Protein AF-A0A8T2VPU1-F1 (afdb_monomer_lite)

Structure (mmCIF, N/CA/C/O backbone):
data_AF-A0A8T2VPU1-F1
#
_entry.id   AF-A0A8T2VPU1-F1
#
loop_
_atom_site.group_PDB
_atom_site.id
_atom_site.type_symbol
_atom_site.label_atom_id
_atom_site.label_alt_id
_atom_site.label_comp_id
_atom_site.label_asym_id
_atom_site.label_entity_id
_atom_site.label_seq_id
_atom_site.pdbx_PDB_ins_code
_atom_site.Cartn_x
_atom_site.Cartn_y
_atom_site.Cartn_z
_atom_site.occupancy
_atom_site.B_iso_or_equiv
_atom_site.auth_seq_id
_atom_site.auth_comp_id
_atom_site.auth_asym_id
_atom_site.auth_atom_id
_atom_site.pdbx_PDB_model_num
ATOM 1 N N . MET A 1 1 ? 42.089 23.608 -43.320 1.00 45.62 1 MET A N 1
ATOM 2 C CA . MET A 1 1 ? 40.900 23.769 -42.461 1.00 45.62 1 MET A CA 1
ATOM 3 C C . MET A 1 1 ? 40.053 22.526 -42.652 1.00 45.62 1 MET A C 1
ATOM 5 O O . MET A 1 1 ? 39.409 22.404 -43.681 1.00 45.62 1 MET A O 1
ATOM 9 N N . ALA A 1 2 ? 40.194 21.550 -41.754 1.00 49.06 2 ALA A N 1
ATOM 10 C CA . ALA A 1 2 ? 39.415 20.318 -41.779 1.00 49.06 2 ALA A CA 1
ATOM 11 C C . ALA A 1 2 ? 38.231 20.511 -40.827 1.00 49.06 2 ALA A C 1
ATOM 13 O O . ALA A 1 2 ? 38.433 20.667 -39.624 1.00 49.06 2 ALA A O 1
ATOM 14 N N . SER A 1 3 ? 37.022 20.584 -41.377 1.00 60.84 3 SER A N 1
ATOM 15 C CA . SER A 1 3 ? 35.789 20.610 -40.596 1.00 60.84 3 SER A CA 1
ATOM 16 C C . SER A 1 3 ? 35.518 19.195 -40.095 1.00 60.84 3 SER A C 1
ATOM 18 O O . SER A 1 3 ? 35.037 18.354 -40.851 1.00 60.84 3 SER A O 1
ATOM 20 N N . SER A 1 4 ? 35.863 18.922 -38.836 1.00 61.94 4 SER A N 1
ATOM 21 C CA . SER A 1 4 ? 35.407 17.720 -38.139 1.00 61.94 4 SER A CA 1
ATOM 22 C C . SER A 1 4 ? 33.895 17.815 -37.960 1.00 61.94 4 SER A C 1
ATOM 24 O O . SER A 1 4 ? 33.415 18.516 -37.072 1.00 61.94 4 SER A O 1
ATOM 26 N N . SER A 1 5 ? 33.153 17.140 -38.835 1.00 59.47 5 SER A N 1
ATOM 27 C CA . SER A 1 5 ? 31.742 16.842 -38.604 1.00 59.47 5 SER A CA 1
ATOM 28 C C . SER A 1 5 ? 31.694 15.760 -37.536 1.00 59.47 5 SER A C 1
ATOM 30 O O . SER A 1 5 ? 32.002 14.605 -37.810 1.00 59.47 5 SER A O 1
ATOM 32 N N . SER A 1 6 ? 31.396 16.145 -36.299 1.00 59.16 6 SER A N 1
ATOM 33 C CA . SER A 1 6 ? 30.959 15.193 -35.289 1.00 59.16 6 SER A CA 1
ATOM 34 C C . SER A 1 6 ? 29.556 14.743 -35.687 1.00 59.16 6 SER A C 1
ATOM 36 O O . SER A 1 6 ? 28.595 15.479 -35.459 1.00 59.16 6 SER A O 1
ATOM 38 N N . GLU A 1 7 ? 29.457 13.584 -36.340 1.00 67.25 7 GLU A N 1
ATOM 39 C CA . GLU A 1 7 ? 28.217 12.811 -36.381 1.00 67.25 7 GLU A CA 1
ATOM 40 C C . GLU A 1 7 ? 27.749 12.645 -34.936 1.00 67.25 7 GLU A C 1
ATOM 42 O O . GLU A 1 7 ? 28.373 11.962 -34.125 1.00 67.25 7 GLU A O 1
ATOM 47 N N . ILE A 1 8 ? 26.691 13.370 -34.591 1.00 59.09 8 ILE A N 1
ATOM 48 C CA . ILE A 1 8 ? 25.914 13.095 -33.396 1.00 59.09 8 ILE A CA 1
ATOM 49 C C . ILE A 1 8 ? 25.113 11.857 -33.784 1.00 59.09 8 ILE A C 1
ATOM 51 O O . ILE A 1 8 ? 24.081 11.976 -34.439 1.00 59.09 8 ILE A O 1
ATOM 55 N N . GLU A 1 9 ? 25.650 10.671 -33.487 1.00 54.53 9 GLU A N 1
ATOM 56 C CA . GLU A 1 9 ? 24.864 9.440 -33.503 1.00 54.53 9 GLU A CA 1
ATOM 57 C C . GLU A 1 9 ? 23.701 9.664 -32.534 1.00 54.53 9 GLU A C 1
ATOM 59 O O . GLU A 1 9 ? 23.889 9.696 -31.316 1.00 54.53 9 GLU A O 1
ATOM 64 N N . GLU A 1 10 ? 22.511 9.921 -33.077 1.00 53.44 10 GLU A N 1
ATOM 65 C CA . GLU A 1 10 ? 21.294 9.961 -32.282 1.00 53.44 10 GLU A CA 1
ATOM 66 C C . GLU A 1 10 ? 21.139 8.580 -31.640 1.00 53.44 10 GLU A C 1
ATOM 68 O O . GLU A 1 10 ? 21.055 7.580 -32.361 1.00 53.44 10 GLU A O 1
ATOM 73 N N . PRO A 1 11 ? 21.148 8.472 -30.300 1.00 52.00 11 PRO A N 1
ATOM 74 C CA . PRO A 1 11 ? 20.922 7.198 -29.658 1.00 52.00 11 PRO A CA 1
ATOM 75 C C . PRO A 1 11 ? 19.457 6.824 -29.889 1.00 52.00 11 PRO A C 1
ATOM 77 O O . PRO A 1 11 ? 18.583 7.211 -29.119 1.00 52.00 11 PRO A O 1
ATOM 80 N N . THR A 1 12 ? 19.191 6.030 -30.925 1.00 58.78 12 THR A N 1
ATOM 81 C CA . THR A 1 12 ? 17.933 5.294 -31.141 1.00 58.78 12 THR A CA 1
ATOM 82 C C . THR A 1 12 ? 17.806 4.162 -30.115 1.00 58.78 12 THR A C 1
ATOM 84 O O . THR A 1 12 ? 17.603 2.995 -30.445 1.00 58.78 12 THR A O 1
ATOM 87 N N . SER A 1 13 ? 18.073 4.472 -28.847 1.00 60.91 13 SER A N 1
ATOM 88 C CA . SER A 1 13 ? 18.005 3.522 -27.751 1.00 60.91 13 SER A CA 1
ATOM 89 C C . SER A 1 13 ? 16.574 3.500 -27.241 1.00 60.91 13 SER A C 1
ATOM 91 O O . SER A 1 13 ? 16.259 4.116 -26.223 1.00 60.91 13 SER A O 1
ATOM 93 N N . ASP A 1 14 ? 15.720 2.779 -27.962 1.00 75.94 14 ASP A N 1
ATOM 94 C CA . ASP A 1 14 ? 14.311 2.587 -27.632 1.00 75.94 14 ASP A CA 1
ATOM 95 C C . ASP A 1 14 ? 14.150 2.146 -26.171 1.00 75.94 14 ASP A C 1
ATOM 97 O O . ASP A 1 14 ? 14.856 1.244 -25.704 1.00 75.94 14 ASP A O 1
ATOM 101 N N . GLY A 1 15 ? 13.190 2.729 -25.442 1.00 77.50 15 GLY A N 1
ATOM 102 C CA . GLY A 1 15 ? 12.915 2.414 -24.030 1.00 77.50 15 GLY A CA 1
ATOM 103 C C . GLY A 1 15 ? 12.756 0.911 -23.731 1.00 77.50 15 GLY A C 1
ATOM 104 O O . GLY A 1 15 ? 13.083 0.448 -22.636 1.00 77.50 15 GLY A O 1
ATOM 105 N N . PHE A 1 16 ? 12.339 0.126 -24.728 1.00 83.25 16 PHE A N 1
ATOM 106 C CA . PHE A 1 16 ? 12.242 -1.335 -24.674 1.00 83.25 16 PHE A CA 1
ATOM 107 C C . PHE A 1 16 ? 13.581 -2.035 -24.398 1.00 83.25 16 PHE A C 1
ATOM 109 O O . PHE A 1 16 ? 13.616 -3.029 -23.667 1.00 83.25 16 PHE A O 1
ATOM 116 N N . THR A 1 17 ? 14.687 -1.514 -24.935 1.00 87.50 17 THR A N 1
ATOM 117 C CA . THR A 1 17 ? 16.027 -2.094 -24.747 1.00 87.50 17 THR A CA 1
ATOM 118 C C . THR A 1 17 ? 16.455 -2.036 -23.282 1.00 87.50 17 THR A C 1
ATOM 120 O O . THR A 1 17 ? 16.935 -3.031 -22.735 1.00 87.50 17 THR A O 1
ATOM 123 N N . TYR A 1 18 ? 16.178 -0.920 -22.602 1.00 88.19 18 TYR A N 1
ATOM 124 C CA . TYR A 1 18 ? 16.485 -0.745 -21.185 1.00 88.19 18 TYR A CA 1
ATOM 125 C C . TYR A 1 18 ? 15.655 -1.658 -20.276 1.00 88.19 18 TYR A C 1
ATOM 127 O O . TYR A 1 18 ? 16.183 -2.167 -19.285 1.00 88.19 18 TYR A O 1
ATOM 135 N N . LEU A 1 19 ? 14.381 -1.909 -20.605 1.00 87.88 19 LEU A N 1
ATOM 136 C CA . LEU A 1 19 ? 13.540 -2.848 -19.849 1.00 87.88 19 LEU A CA 1
ATOM 137 C C . LEU A 1 19 ? 14.045 -4.291 -19.981 1.00 87.88 19 LEU A C 1
ATOM 139 O O . LEU A 1 19 ? 14.208 -4.977 -18.973 1.00 87.88 19 LEU A O 1
ATOM 143 N N . ALA A 1 20 ? 14.358 -4.736 -21.202 1.00 89.69 20 ALA A N 1
ATOM 144 C CA . ALA A 1 20 ? 14.914 -6.070 -21.441 1.00 89.69 20 ALA A CA 1
ATOM 145 C C . ALA A 1 20 ? 16.292 -6.250 -20.776 1.00 89.69 20 ALA A C 1
ATOM 147 O O . ALA A 1 20 ? 16.600 -7.304 -20.206 1.00 89.69 20 ALA A O 1
ATOM 148 N N . GLN A 1 21 ? 17.116 -5.199 -20.794 1.00 91.25 21 GLN A N 1
ATOM 149 C CA . GLN A 1 21 ? 18.397 -5.186 -20.101 1.00 91.25 21 GLN A CA 1
ATOM 150 C C . GLN A 1 21 ? 18.207 -5.294 -18.580 1.00 91.25 21 GLN A C 1
ATOM 152 O O . GLN A 1 21 ? 18.874 -6.107 -17.938 1.00 91.25 21 GLN A O 1
ATOM 157 N N . ALA A 1 22 ? 17.263 -4.545 -17.999 1.00 90.56 22 ALA A N 1
ATOM 158 C CA . ALA A 1 22 ? 16.952 -4.625 -16.573 1.00 90.56 22 ALA A CA 1
ATOM 159 C C . ALA A 1 22 ? 16.510 -6.035 -16.149 1.00 90.56 22 ALA A C 1
ATOM 161 O O . ALA A 1 22 ? 16.967 -6.538 -15.124 1.00 90.56 22 ALA A O 1
ATOM 162 N N . GLU A 1 23 ? 15.684 -6.708 -16.952 1.00 91.06 23 GLU A N 1
ATOM 163 C CA . GLU A 1 23 ? 15.294 -8.101 -16.702 1.00 91.06 23 GLU A CA 1
ATOM 164 C C . GLU A 1 23 ? 16.473 -9.057 -16.740 1.00 91.06 23 GLU A C 1
ATOM 166 O O . GLU A 1 23 ? 16.629 -9.893 -15.848 1.00 91.06 23 GLU A O 1
ATOM 171 N N . THR A 1 24 ? 17.339 -8.900 -17.738 1.00 91.94 24 THR A N 1
ATOM 172 C CA . THR A 1 24 ? 18.560 -9.697 -17.846 1.00 91.94 24 THR A CA 1
ATOM 173 C C . THR A 1 24 ? 19.438 -9.489 -16.610 1.00 91.94 24 THR A C 1
ATOM 175 O O . THR A 1 24 ? 19.939 -10.452 -16.031 1.00 91.94 24 THR A O 1
ATOM 178 N N . HIS A 1 25 ? 19.580 -8.254 -16.127 1.00 91.88 25 HIS A N 1
ATOM 179 C CA . HIS A 1 25 ? 20.303 -7.980 -14.887 1.00 91.88 25 HIS A CA 1
ATOM 180 C C . HIS A 1 25 ? 19.631 -8.622 -13.664 1.00 91.88 25 HIS A C 1
ATOM 182 O O . HIS A 1 25 ? 20.329 -9.245 -12.866 1.00 91.88 25 HIS A O 1
ATOM 188 N N . ILE A 1 26 ? 18.302 -8.563 -13.539 1.00 89.56 26 ILE A N 1
ATOM 189 C CA . ILE A 1 26 ? 17.558 -9.223 -12.450 1.00 89.56 26 ILE A CA 1
ATOM 190 C C . ILE A 1 26 ? 17.769 -10.741 -12.478 1.00 89.56 26 ILE A C 1
ATOM 192 O O . ILE A 1 26 ? 18.074 -11.327 -11.443 1.00 89.56 26 ILE A O 1
ATOM 196 N N . THR A 1 27 ? 17.709 -11.375 -13.653 1.00 88.75 27 THR A N 1
ATOM 197 C CA . THR A 1 27 ? 17.959 -12.824 -13.789 1.00 88.75 27 THR A CA 1
ATOM 198 C C . THR A 1 27 ? 19.370 -13.246 -13.401 1.00 88.75 27 THR A C 1
ATOM 200 O O . THR A 1 27 ? 19.579 -14.363 -12.940 1.00 88.75 27 THR A O 1
ATOM 203 N N . ASN A 1 28 ? 20.331 -12.332 -13.515 1.00 88.69 28 ASN A N 1
ATOM 204 C CA . ASN A 1 28 ? 21.715 -12.551 -13.116 1.00 88.69 28 ASN A CA 1
ATOM 205 C C . ASN A 1 28 ? 22.009 -12.067 -11.684 1.00 88.69 28 ASN A C 1
ATOM 207 O O . ASN A 1 28 ? 23.174 -11.957 -11.309 1.00 88.69 28 ASN A O 1
ATOM 211 N N . ASN A 1 29 ? 20.979 -11.758 -10.886 1.00 90.31 29 ASN A N 1
ATOM 212 C CA . ASN A 1 29 ? 21.089 -11.201 -9.533 1.00 90.31 29 ASN A CA 1
ATOM 213 C C . ASN A 1 29 ? 21.862 -9.868 -9.452 1.00 90.31 29 ASN A C 1
ATOM 215 O O . ASN A 1 29 ? 22.465 -9.536 -8.432 1.00 90.31 29 ASN A O 1
ATOM 219 N N . LYS A 1 30 ? 21.841 -9.070 -10.523 1.00 92.31 30 LYS A N 1
ATOM 220 C CA . LYS A 1 30 ? 22.541 -7.784 -10.637 1.00 92.31 30 LYS A CA 1
ATOM 221 C C . LYS A 1 30 ? 21.598 -6.592 -10.460 1.00 92.31 30 LYS A C 1
ATOM 223 O O . LYS A 1 30 ? 21.456 -5.741 -11.337 1.00 92.31 30 LYS A O 1
ATOM 228 N N . PHE A 1 31 ? 20.944 -6.511 -9.307 1.00 90.19 31 PHE A N 1
ATOM 229 C CA . PHE A 1 31 ? 19.855 -5.555 -9.055 1.00 90.19 31 PHE A CA 1
ATOM 230 C C . PHE A 1 31 ? 20.265 -4.072 -9.137 1.00 90.19 31 PHE A C 1
ATOM 232 O O . PHE A 1 31 ? 19.457 -3.236 -9.540 1.00 90.19 31 PHE A O 1
ATOM 239 N N . LEU A 1 32 ? 21.521 -3.727 -8.827 1.00 89.25 32 LEU A N 1
ATOM 240 C CA . LEU A 1 32 ? 22.033 -2.356 -8.990 1.00 89.25 32 LEU A CA 1
ATOM 241 C C . LEU A 1 32 ? 22.180 -1.953 -10.466 1.00 89.25 32 LEU A C 1
ATOM 243 O O . LEU A 1 32 ? 21.804 -0.843 -10.849 1.00 89.25 32 LEU A O 1
ATOM 247 N N . GLU A 1 33 ? 22.685 -2.862 -11.306 1.00 92.31 33 GLU A N 1
ATOM 248 C CA . GLU A 1 33 ? 22.753 -2.649 -12.757 1.00 92.31 33 GLU A CA 1
ATOM 249 C C . GLU A 1 33 ? 21.331 -2.536 -13.331 1.00 92.31 33 GLU A C 1
ATOM 251 O O . GLU A 1 33 ? 21.043 -1.611 -14.087 1.00 92.31 33 GLU A O 1
ATOM 256 N N . ALA A 1 34 ? 20.404 -3.385 -12.867 1.00 89.81 34 ALA A N 1
ATOM 257 C CA . ALA A 1 34 ? 18.997 -3.328 -13.260 1.00 89.81 34 ALA A CA 1
ATOM 258 C C . ALA A 1 34 ? 18.335 -1.982 -12.920 1.00 89.81 34 ALA A C 1
ATOM 260 O O . ALA A 1 34 ? 17.653 -1.408 -13.766 1.00 89.81 34 ALA A O 1
ATOM 261 N N . LEU A 1 35 ? 18.552 -1.437 -11.715 1.00 87.06 35 LEU A N 1
ATOM 262 C CA . LEU A 1 35 ? 18.050 -0.102 -11.363 1.00 87.06 35 LEU A CA 1
ATOM 263 C C . LEU A 1 35 ? 18.646 0.998 -12.235 1.00 87.06 35 LEU A C 1
ATOM 265 O O . LEU A 1 35 ? 17.951 1.964 -12.546 1.00 87.06 35 LEU A O 1
ATOM 269 N N . THR A 1 36 ? 19.910 0.859 -12.628 1.00 90.44 36 THR A N 1
ATOM 270 C CA . THR A 1 36 ? 20.564 1.816 -13.524 1.00 90.44 36 THR A CA 1
ATOM 271 C C . THR A 1 36 ? 19.887 1.799 -14.895 1.00 90.44 36 THR A C 1
ATOM 273 O O . THR A 1 36 ? 19.495 2.856 -15.384 1.00 90.44 36 THR A O 1
ATOM 276 N N . SER A 1 37 ? 19.629 0.614 -15.458 1.00 89.69 37 SER A N 1
ATOM 277 C CA . SER A 1 37 ? 18.855 0.462 -16.699 1.00 89.69 37 SER A CA 1
ATOM 278 C C . SER A 1 37 ? 17.426 1.005 -16.567 1.00 89.69 37 SER A C 1
ATOM 280 O O . SER A 1 37 ? 16.969 1.747 -17.432 1.00 89.69 37 SER A O 1
ATOM 282 N N . LEU A 1 38 ? 16.727 0.727 -15.459 1.00 89.69 38 LEU A N 1
ATOM 283 C CA . LEU A 1 38 ? 15.382 1.266 -15.206 1.00 89.69 38 LEU A CA 1
ATOM 284 C C . LEU A 1 38 ? 15.385 2.796 -15.072 1.00 89.69 38 LEU A C 1
ATOM 286 O O . LEU A 1 38 ? 14.453 3.466 -15.513 1.00 89.69 38 LEU A O 1
ATOM 290 N N . ARG A 1 39 ? 16.425 3.384 -14.481 1.00 89.00 39 ARG A N 1
ATOM 291 C CA . ARG A 1 39 ? 16.556 4.843 -14.405 1.00 89.00 39 ARG A CA 1
ATOM 292 C C . ARG A 1 39 ? 16.726 5.453 -15.794 1.00 89.00 39 ARG A C 1
ATOM 294 O O . ARG A 1 39 ? 16.103 6.473 -16.072 1.00 89.00 39 ARG A O 1
ATOM 301 N N . SER A 1 40 ? 17.488 4.803 -16.671 1.00 88.62 40 SER A N 1
ATOM 302 C CA . SER A 1 40 ? 17.616 5.205 -18.077 1.00 88.62 40 SER A CA 1
ATOM 303 C C . SER A 1 40 ? 16.310 5.048 -18.863 1.00 88.62 40 SER A C 1
ATOM 305 O O . SER A 1 40 ? 16.059 5.832 -19.769 1.00 88.62 40 SER A O 1
ATOM 307 N N . ALA A 1 41 ? 15.442 4.103 -18.483 1.00 86.06 41 ALA A N 1
ATOM 308 C CA . ALA A 1 41 ? 14.107 3.943 -19.069 1.00 86.06 41 ALA A CA 1
ATOM 309 C C . ALA A 1 41 ? 13.091 5.011 -18.601 1.00 86.06 41 ALA A C 1
ATOM 311 O O . ALA A 1 41 ? 12.071 5.225 -19.252 1.00 86.06 41 ALA A O 1
ATOM 312 N N . GLN A 1 42 ? 13.343 5.692 -17.476 1.00 86.06 42 GLN A N 1
ATOM 313 C CA . GLN A 1 42 ? 12.382 6.603 -16.842 1.00 86.06 42 GLN A CA 1
ATOM 314 C C . GLN A 1 42 ? 11.898 7.770 -17.734 1.00 86.06 42 GLN A C 1
ATOM 316 O O . GLN A 1 42 ? 10.703 8.075 -17.676 1.00 86.06 42 GLN A O 1
ATOM 321 N N . PRO A 1 43 ? 12.744 8.437 -18.548 1.00 84.56 43 PRO A N 1
ATOM 322 C CA . PRO A 1 43 ? 12.295 9.516 -19.432 1.00 84.56 43 PRO A CA 1
ATOM 323 C C . PRO A 1 43 ? 11.223 9.061 -20.431 1.00 84.56 43 PRO A C 1
ATOM 325 O O . PRO A 1 43 ? 10.263 9.791 -20.662 1.00 84.56 43 PRO A O 1
ATOM 328 N N . TYR A 1 44 ? 11.331 7.825 -20.925 1.00 81.75 44 TYR A N 1
ATOM 329 C CA . TYR A 1 44 ? 10.405 7.229 -21.894 1.00 81.75 44 TYR A CA 1
ATOM 330 C C . TYR A 1 44 ? 9.034 6.884 -21.292 1.00 81.75 44 TYR A C 1
ATOM 332 O O . TYR A 1 44 ? 8.065 6.702 -22.016 1.00 81.75 44 TYR A O 1
ATOM 340 N N . ILE A 1 45 ? 8.929 6.817 -19.961 1.00 80.25 45 ILE A N 1
ATOM 341 C CA . ILE A 1 45 ? 7.657 6.583 -19.254 1.00 80.25 45 ILE A CA 1
ATOM 342 C C . ILE A 1 45 ? 6.880 7.891 -19.061 1.00 80.25 45 ILE A C 1
ATOM 344 O O . ILE A 1 45 ? 5.664 7.868 -18.898 1.00 80.25 45 ILE A O 1
ATOM 348 N N . ARG A 1 46 ? 7.578 9.035 -19.029 1.00 72.75 46 ARG A N 1
ATOM 349 C CA . ARG A 1 46 ? 6.994 10.334 -18.658 1.00 72.75 46 ARG A CA 1
ATOM 350 C C . ARG A 1 46 ? 6.646 11.234 -19.839 1.00 72.75 46 ARG A C 1
ATOM 352 O O . ARG A 1 46 ? 5.918 12.198 -19.629 1.00 72.75 46 ARG A O 1
ATOM 359 N N . GLN A 1 47 ? 7.193 10.993 -21.028 1.00 69.06 47 GLN A N 1
ATOM 360 C CA . GLN A 1 47 ? 6.930 11.860 -22.174 1.00 69.06 47 GLN A CA 1
ATOM 361 C C . GLN A 1 47 ? 5.572 11.546 -22.802 1.00 69.06 47 GLN A C 1
ATOM 363 O O . GLN A 1 47 ? 5.312 10.418 -23.206 1.00 69.06 47 GLN A O 1
ATOM 368 N N . GLU A 1 48 ? 4.717 12.566 -22.887 1.00 55.66 48 GLU A N 1
ATOM 369 C CA . GLU A 1 48 ? 3.480 12.534 -23.662 1.00 55.66 48 GLU A CA 1
ATOM 370 C C . GLU A 1 48 ? 3.806 12.739 -25.160 1.00 55.66 48 GLU A C 1
ATOM 372 O O . GLU A 1 48 ? 3.815 13.871 -25.636 1.00 55.66 48 GLU A O 1
ATOM 377 N N . GLY A 1 49 ? 4.136 11.674 -25.905 1.00 57.88 49 GLY A N 1
ATOM 378 C CA . GLY A 1 49 ? 4.415 11.730 -27.351 1.00 57.88 49 GLY A CA 1
ATOM 379 C C . GLY A 1 49 ? 4.286 10.372 -28.063 1.00 57.88 49 GLY A C 1
ATOM 380 O O . GLY A 1 49 ? 4.383 9.341 -27.414 1.00 57.88 49 GLY A O 1
ATOM 381 N N . ASP A 1 50 ? 4.072 10.382 -29.387 1.00 54.75 50 ASP A N 1
ATOM 382 C CA . ASP A 1 50 ? 3.561 9.287 -30.256 1.00 54.75 50 ASP A CA 1
ATOM 383 C C . ASP A 1 50 ? 4.233 7.887 -30.178 1.00 54.75 50 ASP A C 1
ATOM 385 O O . ASP A 1 50 ? 3.679 6.925 -30.711 1.00 54.75 50 ASP A O 1
ATOM 389 N N . GLU A 1 51 ? 5.358 7.711 -29.480 1.00 62.78 51 GLU A N 1
ATOM 390 C CA . GLU A 1 51 ? 6.037 6.416 -29.281 1.00 62.78 51 GLU A CA 1
ATOM 391 C C . GLU A 1 51 ? 5.953 5.951 -27.818 1.00 62.78 51 GLU A C 1
ATOM 393 O O . GLU A 1 51 ? 6.943 5.835 -27.094 1.00 62.78 51 GLU A O 1
ATOM 398 N N . PHE A 1 52 ? 4.728 5.708 -27.351 1.00 67.06 52 PHE A N 1
ATOM 399 C CA . PHE A 1 52 ? 4.477 5.360 -25.957 1.00 67.06 52 PHE A CA 1
ATOM 400 C C . PHE A 1 52 ? 4.828 3.912 -25.612 1.00 67.06 52 PHE A C 1
ATOM 402 O O . PHE A 1 52 ? 4.427 2.960 -26.287 1.00 67.06 52 PHE A O 1
ATOM 409 N N . LEU A 1 53 ? 5.444 3.754 -24.439 1.00 71.38 53 LEU A N 1
ATOM 410 C CA . LEU A 1 53 ? 5.372 2.514 -23.676 1.00 71.38 53 LEU A CA 1
ATOM 411 C C . LEU A 1 53 ? 3.902 2.163 -23.441 1.00 71.38 53 LEU A C 1
ATOM 413 O O . LEU A 1 53 ? 3.099 2.987 -22.995 1.00 71.38 53 LEU A O 1
ATOM 417 N N . THR A 1 54 ? 3.538 0.923 -23.739 1.00 82.81 54 THR A N 1
ATOM 418 C CA . THR A 1 54 ? 2.168 0.468 -23.530 1.00 82.81 54 THR A CA 1
ATOM 419 C C . THR A 1 54 ? 1.849 0.468 -22.027 1.00 82.81 54 THR A C 1
ATOM 421 O O . THR A 1 54 ? 2.754 0.360 -21.193 1.00 82.81 54 THR A O 1
ATOM 424 N N . PRO A 1 55 ? 0.567 0.515 -21.618 1.00 83.06 55 PRO A N 1
ATOM 425 C CA . PRO A 1 55 ? 0.200 0.331 -20.211 1.00 83.06 55 PRO A CA 1
ATOM 426 C C . PRO A 1 55 ? 0.789 -0.951 -19.594 1.00 83.06 55 PRO A C 1
ATOM 428 O O . PRO A 1 55 ? 1.062 -1.002 -18.393 1.00 83.06 55 PRO A O 1
ATOM 431 N N . PHE A 1 56 ? 1.019 -1.976 -20.421 1.00 83.62 56 PHE A N 1
ATOM 432 C CA . PHE A 1 56 ? 1.708 -3.200 -20.031 1.00 83.62 56 PHE A CA 1
ATOM 433 C C . PHE A 1 56 ? 3.181 -2.947 -19.677 1.00 83.62 56 PHE A C 1
ATOM 435 O O . PHE A 1 56 ? 3.652 -3.439 -18.654 1.00 83.62 56 PHE A O 1
ATOM 442 N N . ASP A 1 57 ? 3.889 -2.132 -20.454 1.00 86.25 57 ASP A N 1
ATOM 443 C CA . ASP A 1 57 ? 5.292 -1.796 -20.204 1.00 86.25 57 ASP A CA 1
ATOM 444 C C . ASP A 1 57 ? 5.469 -0.928 -18.956 1.00 86.25 57 ASP A C 1
ATOM 446 O O . ASP A 1 57 ? 6.403 -1.142 -18.185 1.00 86.25 57 ASP A O 1
ATOM 450 N N . VAL A 1 58 ? 4.538 -0.004 -18.693 1.00 88.19 58 VAL A N 1
ATOM 451 C CA . VAL A 1 58 ? 4.524 0.769 -17.439 1.00 88.19 58 VAL A CA 1
ATOM 452 C C . VAL A 1 58 ? 4.307 -0.160 -16.246 1.00 88.19 58 VAL A C 1
ATOM 454 O O . VAL A 1 58 ? 5.015 -0.068 -15.243 1.00 88.19 58 VAL A O 1
ATOM 457 N N . HIS A 1 59 ? 3.362 -1.099 -16.349 1.00 91.38 59 HIS A N 1
ATOM 458 C CA . HIS A 1 59 ? 3.140 -2.085 -15.294 1.00 91.38 59 HIS A CA 1
ATOM 459 C C . HIS A 1 59 ? 4.389 -2.942 -15.049 1.00 91.38 59 HIS A C 1
ATOM 461 O O . HIS A 1 59 ? 4.811 -3.111 -13.903 1.00 91.38 59 HIS A O 1
ATOM 467 N N . ARG A 1 60 ? 5.021 -3.417 -16.125 1.00 91.31 60 ARG A N 1
ATOM 468 C CA . ARG A 1 60 ? 6.260 -4.199 -16.086 1.00 91.31 60 ARG A CA 1
ATOM 469 C C . ARG A 1 60 ? 7.411 -3.409 -15.469 1.00 91.31 60 ARG A C 1
ATOM 471 O O . ARG A 1 60 ? 8.091 -3.920 -14.586 1.00 91.31 60 ARG A O 1
ATOM 478 N N . TYR A 1 61 ? 7.588 -2.145 -15.847 1.00 92.00 61 TYR A N 1
ATOM 479 C CA . TYR A 1 61 ? 8.564 -1.246 -15.230 1.00 92.00 61 TYR A CA 1
ATOM 480 C C . TYR A 1 61 ? 8.374 -1.151 -13.713 1.00 92.00 61 TYR A C 1
ATOM 482 O O . TYR A 1 61 ? 9.332 -1.312 -12.955 1.00 92.00 61 TYR A O 1
ATOM 490 N N . MET A 1 62 ? 7.133 -0.939 -13.264 1.00 93.62 62 MET A N 1
ATOM 491 C CA . MET A 1 62 ? 6.809 -0.838 -11.840 1.00 93.62 62 MET A CA 1
ATOM 492 C C . MET A 1 62 ? 7.113 -2.149 -11.103 1.00 93.62 62 MET A C 1
ATOM 494 O O . MET A 1 62 ? 7.639 -2.111 -9.990 1.00 93.62 62 MET A O 1
ATOM 498 N N . GLN A 1 63 ? 6.848 -3.306 -11.722 1.00 94.62 63 GLN A N 1
ATOM 499 C CA . GLN A 1 63 ? 7.226 -4.612 -11.170 1.00 94.62 63 GLN A CA 1
ATOM 500 C C . GLN A 1 63 ? 8.742 -4.739 -11.000 1.00 94.62 63 GLN A C 1
ATOM 502 O O . GLN A 1 63 ? 9.206 -5.042 -9.902 1.00 94.62 63 GLN A O 1
ATOM 507 N N . LEU A 1 64 ? 9.520 -4.464 -12.052 1.00 93.06 64 LEU A N 1
ATOM 508 C CA . LEU A 1 64 ? 10.984 -4.557 -12.012 1.00 93.06 64 LEU A CA 1
ATOM 509 C C . LEU A 1 64 ? 11.574 -3.604 -10.965 1.00 93.06 64 LEU A C 1
ATOM 511 O O . LEU A 1 64 ? 12.441 -3.992 -10.182 1.00 93.06 64 LEU A O 1
ATOM 515 N N . GLN A 1 65 ? 11.059 -2.374 -10.896 1.00 94.19 65 GLN A N 1
ATOM 516 C CA . GLN A 1 65 ? 11.481 -1.391 -9.903 1.00 94.19 65 GLN A CA 1
ATOM 517 C C . GLN A 1 65 ? 11.185 -1.861 -8.471 1.00 94.19 65 GLN A C 1
ATOM 519 O O . GLN A 1 65 ? 12.048 -1.736 -7.598 1.00 94.19 65 GLN A O 1
ATOM 524 N N . ALA A 1 66 ? 9.995 -2.417 -8.223 1.00 95.12 66 ALA A N 1
ATOM 525 C CA . ALA A 1 66 ? 9.625 -2.948 -6.914 1.00 95.12 66 ALA A CA 1
ATOM 526 C C . ALA A 1 66 ? 10.523 -4.123 -6.502 1.00 95.12 66 ALA A C 1
ATOM 528 O O . ALA A 1 66 ? 11.035 -4.128 -5.382 1.00 95.12 66 ALA A O 1
ATOM 529 N N . LEU A 1 67 ? 10.773 -5.073 -7.412 1.00 95.19 67 LEU A N 1
ATOM 530 C CA . LEU A 1 67 ? 11.643 -6.224 -7.153 1.00 95.19 67 LEU A CA 1
ATOM 531 C C . LEU A 1 67 ? 13.054 -5.785 -6.748 1.00 95.19 67 LEU A C 1
ATOM 533 O O . LEU A 1 67 ? 13.567 -6.233 -5.723 1.00 95.19 67 LEU A O 1
ATOM 537 N N . CYS A 1 68 ? 13.650 -4.853 -7.497 1.00 94.00 68 CYS A N 1
ATOM 538 C CA . CYS A 1 68 ? 14.974 -4.325 -7.177 1.00 94.00 68 CYS A CA 1
ATOM 539 C C . CYS A 1 68 ? 15.022 -3.623 -5.815 1.00 94.00 68 CYS A C 1
ATOM 541 O O . CYS A 1 68 ? 15.967 -3.829 -5.056 1.00 94.00 68 CYS A O 1
ATOM 543 N N . ARG A 1 69 ? 14.018 -2.802 -5.483 1.00 94.31 69 ARG A N 1
ATOM 544 C CA . ARG A 1 69 ? 13.974 -2.089 -4.195 1.00 94.31 69 ARG A CA 1
ATOM 545 C C . ARG A 1 69 ? 13.891 -3.047 -3.009 1.00 94.31 69 ARG A C 1
ATOM 547 O O . ARG A 1 69 ? 14.615 -2.862 -2.036 1.00 94.31 69 ARG A O 1
ATOM 554 N N . ILE A 1 70 ? 13.045 -4.072 -3.102 1.00 96.00 70 ILE A N 1
ATOM 555 C CA . ILE A 1 70 ? 12.868 -5.065 -2.033 1.00 96.00 70 ILE A CA 1
ATOM 556 C C . ILE A 1 70 ? 14.153 -5.871 -1.831 1.00 96.00 70 ILE A C 1
ATOM 558 O O . ILE A 1 70 ? 14.578 -6.077 -0.695 1.00 96.00 70 ILE A O 1
ATOM 562 N N . GLU A 1 71 ? 14.804 -6.292 -2.915 1.00 95.81 71 GLU A N 1
ATOM 563 C CA . GLU A 1 71 ? 16.052 -7.046 -2.822 1.00 95.81 71 GLU A CA 1
ATOM 564 C C . GLU A 1 71 ? 17.180 -6.219 -2.185 1.00 95.81 71 GLU A C 1
ATOM 566 O O . GLU A 1 71 ? 17.894 -6.693 -1.297 1.00 95.81 71 GLU A O 1
ATOM 571 N N . LEU A 1 72 ? 17.315 -4.951 -2.577 1.00 92.75 72 LEU A N 1
ATOM 572 C CA . LEU A 1 72 ? 18.320 -4.055 -2.005 1.00 92.75 72 LEU A CA 1
ATOM 573 C C . LEU A 1 72 ? 18.053 -3.732 -0.532 1.00 92.75 72 LEU A C 1
ATOM 575 O O . LEU A 1 72 ? 18.997 -3.681 0.257 1.00 92.75 72 LEU A O 1
ATOM 579 N N . ALA A 1 73 ? 16.791 -3.572 -0.132 1.00 94.12 73 ALA A N 1
ATOM 580 C CA . ALA A 1 73 ? 16.447 -3.403 1.277 1.00 94.12 73 ALA A CA 1
ATOM 581 C C . ALA A 1 73 ? 16.748 -4.673 2.078 1.00 94.12 73 ALA A C 1
ATOM 583 O O . ALA A 1 73 ? 17.354 -4.601 3.142 1.00 94.12 73 ALA A O 1
ATOM 584 N N . SER A 1 74 ? 16.427 -5.851 1.536 1.00 94.69 74 SER A N 1
ATOM 585 C CA . SER A 1 74 ? 16.716 -7.126 2.195 1.00 94.69 74 SER A CA 1
ATOM 586 C C . SER A 1 74 ? 18.219 -7.370 2.372 1.00 94.69 74 SER A C 1
ATOM 588 O O . SER A 1 74 ? 18.649 -7.778 3.448 1.00 94.69 74 SER A O 1
ATOM 590 N N . THR A 1 75 ? 19.037 -7.076 1.359 1.00 93.06 75 THR A N 1
ATOM 591 C CA . THR A 1 75 ? 20.503 -7.189 1.476 1.00 93.06 75 THR A CA 1
ATOM 592 C C . THR A 1 75 ? 21.101 -6.144 2.421 1.00 93.06 75 THR A C 1
ATOM 594 O O . THR A 1 75 ? 22.036 -6.452 3.160 1.00 93.06 75 THR A O 1
ATOM 597 N N . SER A 1 76 ? 20.545 -4.931 2.463 1.00 91.19 76 SER A N 1
ATOM 598 C CA . SER A 1 76 ? 20.960 -3.896 3.421 1.00 91.19 76 SER A CA 1
ATOM 599 C C . SER A 1 76 ? 20.592 -4.267 4.858 1.00 91.19 76 SER A C 1
ATOM 601 O O . SER A 1 76 ? 21.401 -4.080 5.765 1.00 91.19 76 SER A O 1
ATOM 603 N N . ALA A 1 77 ? 19.414 -4.862 5.059 1.00 89.69 77 ALA A N 1
ATOM 604 C CA . ALA A 1 77 ? 18.919 -5.314 6.354 1.00 89.69 77 ALA A CA 1
ATOM 605 C C . ALA A 1 77 ? 19.823 -6.360 7.019 1.00 89.69 77 ALA A C 1
ATOM 607 O O . ALA A 1 77 ? 19.954 -6.372 8.238 1.00 89.69 77 ALA A O 1
ATOM 608 N N . ILE A 1 78 ? 20.466 -7.220 6.225 1.00 85.50 78 ILE A N 1
ATOM 609 C CA . ILE A 1 78 ? 21.404 -8.232 6.731 1.00 85.50 78 ILE A CA 1
ATOM 610 C C . ILE A 1 78 ? 22.711 -7.587 7.221 1.00 85.50 78 ILE A C 1
ATOM 612 O O . ILE A 1 78 ? 23.339 -8.093 8.146 1.00 85.50 78 ILE A O 1
ATOM 616 N N . ASN A 1 79 ? 23.117 -6.468 6.616 1.00 85.19 79 ASN A N 1
ATOM 617 C CA . ASN A 1 79 ? 24.437 -5.872 6.829 1.00 85.19 79 ASN A CA 1
ATOM 618 C C . ASN A 1 79 ? 24.434 -4.641 7.751 1.00 85.19 79 ASN A C 1
ATOM 620 O O . ASN A 1 79 ? 25.506 -4.190 8.148 1.00 85.19 79 ASN A O 1
ATOM 624 N N . SER A 1 80 ? 23.268 -4.072 8.075 1.00 85.88 80 SER A N 1
ATOM 625 C CA . SER A 1 80 ? 23.151 -2.793 8.784 1.00 85.88 80 SER A CA 1
ATOM 626 C C . SER A 1 80 ? 22.235 -2.872 10.003 1.00 85.88 80 SER A C 1
ATOM 628 O O . SER A 1 80 ? 21.159 -3.467 9.955 1.00 85.88 80 SER A O 1
ATOM 630 N N . SER A 1 81 ? 22.616 -2.175 11.078 1.00 77.88 81 SER A N 1
ATOM 631 C CA . SER A 1 81 ? 21.744 -1.912 12.231 1.00 77.88 81 SER A CA 1
ATOM 632 C C . SER A 1 81 ? 20.503 -1.093 11.860 1.00 77.88 81 SER A C 1
ATOM 634 O O . SER A 1 81 ? 19.497 -1.163 12.559 1.00 77.88 81 SER A O 1
ATOM 636 N N . ASN A 1 82 ? 20.542 -0.365 10.737 1.00 78.81 82 ASN A N 1
ATOM 637 C CA . ASN A 1 82 ? 19.452 0.492 10.258 1.00 78.81 82 ASN A CA 1
ATOM 638 C C . ASN A 1 82 ? 18.541 -0.248 9.263 1.00 78.81 82 ASN A C 1
ATOM 640 O O . ASN A 1 82 ? 18.021 0.326 8.309 1.00 78.81 82 ASN A O 1
ATOM 644 N N . SER A 1 83 ? 18.370 -1.555 9.470 1.00 84.31 83 SER A N 1
ATOM 645 C CA . SER A 1 83 ? 17.537 -2.431 8.640 1.00 84.31 83 SER A CA 1
ATOM 646 C C . SER A 1 83 ? 16.124 -1.870 8.426 1.00 84.31 83 SER A C 1
ATOM 648 O O . SER A 1 83 ? 15.618 -1.864 7.303 1.00 84.31 83 SER A O 1
ATOM 650 N N . LEU A 1 84 ? 15.511 -1.322 9.479 1.00 89.25 84 LEU A N 1
ATOM 651 C CA . LEU A 1 84 ? 14.134 -0.825 9.445 1.00 89.25 84 LEU A CA 1
ATOM 652 C C . LEU A 1 84 ? 13.968 0.389 8.518 1.00 89.25 84 LEU A C 1
ATOM 654 O O . LEU A 1 84 ? 12.994 0.432 7.770 1.00 89.25 84 LEU A O 1
ATOM 658 N N . ASP A 1 85 ? 14.929 1.317 8.496 1.00 90.12 85 ASP A N 1
ATOM 659 C CA . ASP A 1 85 ? 14.886 2.531 7.661 1.00 90.12 85 ASP A CA 1
ATOM 660 C C . ASP A 1 85 ? 14.760 2.182 6.178 1.00 90.12 85 ASP A C 1
ATOM 662 O O . ASP A 1 85 ? 13.943 2.745 5.449 1.00 90.12 85 ASP A O 1
ATOM 666 N N . THR A 1 86 ? 15.493 1.161 5.733 1.00 91.94 86 THR A N 1
ATOM 667 C CA . THR A 1 86 ? 15.414 0.712 4.338 1.00 91.94 86 THR A CA 1
ATOM 668 C C . THR A 1 86 ? 14.027 0.184 3.974 1.00 91.94 86 THR A C 1
ATOM 670 O O . THR A 1 86 ? 13.531 0.460 2.880 1.00 91.94 86 THR A O 1
ATOM 673 N N . TRP A 1 87 ? 13.352 -0.505 4.899 1.00 94.44 87 TRP A N 1
ATOM 674 C CA . TRP A 1 87 ? 11.988 -0.980 4.688 1.00 94.44 87 TRP A CA 1
ATOM 675 C C . TRP A 1 87 ? 10.972 0.164 4.674 1.00 94.44 87 TRP A C 1
ATOM 677 O O . TRP A 1 87 ? 10.063 0.139 3.843 1.00 94.44 87 TRP A O 1
ATOM 687 N N . TRP A 1 88 ? 11.148 1.199 5.501 1.00 92.69 88 TRP A N 1
ATOM 688 C CA . TRP A 1 88 ? 10.325 2.413 5.440 1.00 92.69 88 TRP A CA 1
ATOM 689 C C . TRP A 1 88 ? 10.356 3.051 4.045 1.00 92.69 88 TRP A C 1
ATOM 691 O O . TRP A 1 88 ? 9.297 3.347 3.481 1.00 92.69 88 TRP A O 1
ATOM 701 N N . HIS A 1 89 ? 11.540 3.157 3.431 1.00 92.38 89 HIS A N 1
ATOM 702 C CA . HIS A 1 89 ? 11.671 3.641 2.052 1.00 92.38 89 HIS A CA 1
ATOM 703 C C . HIS A 1 89 ? 11.013 2.706 1.026 1.00 92.38 89 HIS A C 1
ATOM 705 O O . HIS A 1 89 ? 10.360 3.184 0.097 1.00 92.38 89 HIS A O 1
ATOM 711 N N . VAL A 1 90 ? 11.129 1.378 1.181 1.00 94.44 90 VAL A N 1
ATOM 712 C CA . VAL A 1 90 ? 10.473 0.410 0.275 1.00 94.44 90 VAL A CA 1
ATOM 713 C C . VAL A 1 90 ? 8.957 0.582 0.272 1.00 94.44 90 VAL A C 1
ATOM 715 O O . VAL A 1 90 ? 8.344 0.553 -0.797 1.00 94.44 90 VAL A O 1
ATOM 718 N N . PHE A 1 91 ? 8.346 0.800 1.438 1.00 94.06 91 PHE A N 1
ATOM 719 C CA . PHE A 1 91 ? 6.905 1.045 1.540 1.00 94.06 91 PHE A CA 1
ATOM 720 C C . PHE A 1 91 ? 6.499 2.480 1.169 1.00 94.06 91 PHE A C 1
ATOM 722 O O . PHE A 1 91 ? 5.302 2.776 1.136 1.00 94.06 91 PHE A O 1
ATOM 729 N N . GLY A 1 92 ? 7.458 3.362 0.866 1.00 91.00 92 GLY A N 1
ATOM 730 C CA . GLY A 1 92 ? 7.197 4.774 0.580 1.00 91.00 92 GLY A CA 1
ATOM 731 C C . GLY A 1 92 ? 6.617 5.512 1.787 1.00 91.00 92 GLY A C 1
ATOM 732 O O . GLY A 1 92 ? 5.794 6.409 1.630 1.00 91.00 92 GLY A O 1
ATOM 733 N N . LEU A 1 93 ? 6.994 5.081 2.989 1.00 87.38 93 LEU A N 1
ATOM 734 C CA . LEU A 1 93 ? 6.571 5.640 4.270 1.00 87.38 93 LEU A CA 1
ATOM 735 C C . LEU A 1 93 ? 7.734 6.391 4.912 1.00 87.38 93 LEU A C 1
ATOM 737 O O . LEU A 1 93 ? 7.989 6.258 6.106 1.00 87.38 93 LEU A O 1
ATOM 741 N N . GLU A 1 94 ? 8.476 7.125 4.089 1.00 79.94 94 GLU A N 1
ATOM 742 C CA . GLU A 1 94 ? 9.610 7.906 4.548 1.00 79.94 94 GLU A CA 1
ATOM 743 C C . GLU A 1 94 ? 9.133 8.868 5.632 1.00 79.94 94 GLU A C 1
ATOM 745 O O . GLU A 1 94 ? 8.228 9.681 5.414 1.00 79.94 94 GLU A O 1
ATOM 750 N N . THR A 1 95 ? 9.700 8.709 6.827 1.00 60.94 95 THR A N 1
ATOM 751 C CA . THR A 1 95 ? 9.503 9.636 7.930 1.00 60.94 95 THR A CA 1
ATOM 752 C C . THR A 1 95 ? 9.963 10.981 7.409 1.00 60.94 95 THR A C 1
ATOM 754 O O . THR A 1 95 ? 11.149 11.138 7.132 1.00 60.94 95 THR A O 1
ATOM 757 N N . GLN A 1 96 ? 9.032 11.910 7.182 1.00 50.09 96 GLN A N 1
ATOM 758 C CA . GLN A 1 96 ? 9.398 13.263 6.791 1.00 50.09 96 GLN A CA 1
ATOM 759 C C . GLN A 1 96 ? 10.394 13.774 7.819 1.00 50.09 96 GLN A C 1
ATOM 761 O O . GLN A 1 96 ? 10.030 14.052 8.960 1.00 50.09 96 GLN A O 1
ATOM 766 N N . ASP A 1 97 ? 11.649 13.868 7.403 1.00 52.28 97 ASP A N 1
ATOM 767 C CA . ASP A 1 97 ? 12.615 14.683 8.096 1.00 52.28 97 ASP A CA 1
ATOM 768 C C . ASP A 1 97 ? 12.055 16.109 7.978 1.00 52.28 97 ASP A C 1
ATOM 770 O O . ASP A 1 97 ? 11.877 16.589 6.850 1.00 52.28 97 ASP A O 1
ATOM 774 N N . PRO A 1 98 ? 11.692 16.789 9.081 1.00 49.44 98 PRO A N 1
ATOM 775 C CA . PRO A 1 98 ? 11.001 18.080 9.024 1.00 49.44 98 PRO A CA 1
ATOM 776 C C . PRO A 1 98 ? 11.830 19.194 8.353 1.00 49.44 98 PRO A C 1
ATOM 778 O O . PRO A 1 98 ? 11.355 20.317 8.218 1.00 49.44 98 PRO A O 1
ATOM 781 N N . SER A 1 99 ? 13.058 18.896 7.917 1.00 48.28 99 SER A N 1
ATOM 782 C CA . SER A 1 99 ? 13.963 19.801 7.208 1.00 48.28 99 SER A CA 1
ATOM 783 C C . SER A 1 99 ? 14.005 19.618 5.677 1.00 48.28 99 SER A C 1
ATOM 785 O O . SER A 1 99 ? 14.603 20.448 4.990 1.00 48.28 99 SER A O 1
ATOM 787 N N . SER A 1 100 ? 13.389 18.574 5.105 1.00 47.50 100 SER A N 1
ATOM 788 C CA . SER A 1 100 ? 13.583 18.222 3.687 1.00 47.50 100 SER A CA 1
ATOM 789 C C . SER A 1 100 ? 12.517 18.809 2.752 1.00 47.50 100 SER A C 1
ATOM 791 O O . SER A 1 100 ? 11.318 18.566 2.887 1.00 47.50 100 SER A O 1
ATOM 793 N N . SER A 1 101 ? 12.970 19.576 1.757 1.00 38.84 101 SER A N 1
ATOM 794 C CA . SER A 1 101 ? 12.141 20.329 0.809 1.00 38.84 101 SER A CA 1
ATOM 795 C C . SER A 1 101 ? 12.036 19.632 -0.569 1.00 38.84 101 SER A C 1
ATOM 797 O O . SER A 1 101 ? 12.714 20.058 -1.496 1.00 38.84 101 SER A O 1
ATOM 799 N N . ILE A 1 102 ? 11.128 18.639 -0.711 1.00 39.25 102 ILE A N 1
ATOM 800 C CA . ILE A 1 102 ? 10.412 18.216 -1.966 1.00 39.25 102 ILE A CA 1
ATOM 801 C C . ILE A 1 102 ? 11.258 17.458 -3.055 1.00 39.25 102 ILE A C 1
ATOM 803 O O . ILE A 1 102 ? 12.439 17.771 -3.168 1.00 39.25 102 ILE A O 1
ATOM 807 N N . PRO A 1 103 ? 10.737 16.516 -3.922 1.00 43.25 103 PRO A N 1
ATOM 808 C CA . PRO A 1 103 ? 9.337 16.149 -4.276 1.00 43.25 103 PRO A CA 1
ATOM 809 C C . PRO A 1 103 ? 8.899 14.670 -4.087 1.00 43.25 103 PRO A C 1
ATOM 811 O O . PRO A 1 103 ? 9.712 13.756 -4.153 1.00 43.25 103 PRO A O 1
ATOM 814 N N . ILE A 1 104 ? 7.620 14.376 -3.780 1.00 52.66 104 ILE A N 1
ATOM 815 C CA . ILE A 1 104 ? 6.389 14.337 -4.631 1.00 52.66 104 ILE A CA 1
ATOM 816 C C . ILE A 1 104 ? 6.358 13.152 -5.615 1.00 52.66 104 ILE A C 1
ATOM 818 O O . ILE A 1 104 ? 6.857 13.247 -6.732 1.00 52.66 104 ILE A O 1
ATOM 822 N N . TRP A 1 105 ? 5.655 12.077 -5.247 1.00 44.25 105 TRP A N 1
ATOM 823 C CA . TRP A 1 105 ? 4.764 11.370 -6.180 1.00 44.25 105 TRP A CA 1
ATOM 824 C C . TRP A 1 105 ? 3.624 10.666 -5.410 1.00 44.25 105 TRP A C 1
ATOM 826 O O . TRP A 1 105 ? 3.639 9.470 -5.200 1.00 44.25 105 TRP A O 1
ATOM 836 N N . GLU A 1 106 ? 2.588 11.416 -5.013 1.00 37.91 106 GLU A N 1
ATOM 837 C CA . GLU A 1 106 ? 1.283 10.875 -4.550 1.00 37.91 106 GLU A CA 1
ATOM 838 C C . GLU A 1 106 ? 1.104 10.467 -3.070 1.00 37.91 106 GLU A C 1
ATOM 840 O O . GLU A 1 106 ? 0.412 9.495 -2.759 1.00 37.91 106 GLU A O 1
ATOM 845 N N . THR A 1 107 ? 1.582 11.264 -2.113 1.00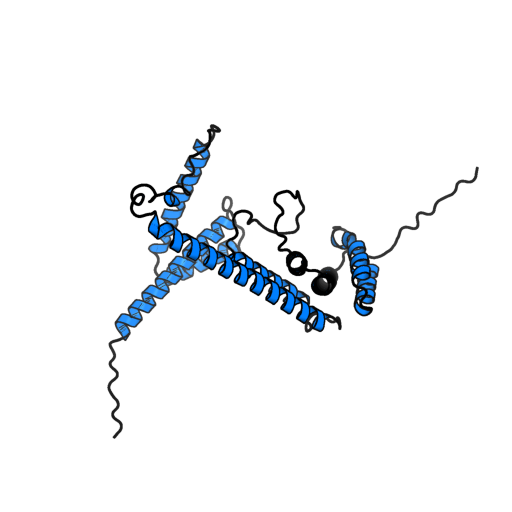 39.75 107 THR A N 1
ATOM 846 C CA . THR A 1 107 ? 1.017 11.226 -0.750 1.00 39.75 107 THR A CA 1
ATOM 847 C C . THR A 1 107 ? 0.169 12.462 -0.507 1.00 39.75 107 THR A C 1
ATOM 849 O O . THR A 1 107 ? 0.667 13.520 -0.132 1.00 39.75 107 THR A O 1
ATOM 852 N N . THR A 1 108 ? -1.139 12.324 -0.721 1.00 38.19 108 THR A N 1
ATOM 853 C CA . THR A 1 108 ? -2.129 13.216 -0.116 1.00 38.19 108 THR A CA 1
ATOM 854 C C . THR A 1 108 ? -1.958 13.173 1.402 1.00 38.19 108 THR A C 1
ATOM 856 O O . THR A 1 108 ? -2.256 12.155 2.021 1.00 38.19 108 THR A O 1
ATOM 859 N N . THR A 1 109 ? -1.437 14.273 1.944 1.00 42.66 109 THR A N 1
ATOM 860 C CA . THR A 1 109 ? -1.746 14.878 3.246 1.00 42.66 109 THR A CA 1
ATOM 861 C C . THR A 1 109 ? -2.020 13.919 4.404 1.00 42.66 109 THR A C 1
ATOM 863 O O . THR A 1 109 ? -3.135 13.425 4.530 1.00 42.66 109 THR A O 1
ATOM 866 N N . THR A 1 110 ? -1.054 13.756 5.313 1.00 44.62 110 THR A N 1
ATOM 867 C CA . THR A 1 110 ? -1.269 13.701 6.778 1.00 44.62 110 THR A CA 1
ATOM 868 C C . THR A 1 110 ? 0.089 13.931 7.453 1.00 44.62 110 THR A C 1
ATOM 870 O O . THR A 1 110 ? 0.760 12.996 7.877 1.00 44.62 110 THR A O 1
ATOM 873 N N . THR A 1 111 ? 0.510 15.196 7.514 1.00 51.25 111 THR A N 1
ATOM 874 C CA . THR A 1 111 ? 1.631 15.651 8.348 1.00 51.25 111 THR A CA 1
ATOM 875 C C . THR A 1 111 ? 1.044 16.502 9.468 1.00 51.25 111 THR A C 1
ATOM 877 O O . THR A 1 111 ? 0.858 17.699 9.295 1.00 51.25 111 THR A O 1
ATOM 880 N N . ALA A 1 112 ? 0.673 15.845 10.568 1.00 41.12 112 ALA A N 1
ATOM 881 C CA . ALA A 1 112 ? 0.610 16.378 11.933 1.00 41.12 112 ALA A CA 1
ATOM 882 C C . ALA A 1 112 ? 0.145 15.230 12.849 1.00 41.12 112 ALA A C 1
ATOM 884 O O . ALA A 1 112 ? -1.000 14.798 12.771 1.00 41.12 112 ALA A O 1
ATOM 885 N N . ALA A 1 113 ? 1.064 14.689 13.657 1.00 49.31 113 ALA A N 1
ATOM 886 C CA . ALA A 1 113 ? 0.810 13.677 14.691 1.00 49.31 113 ALA A CA 1
ATOM 887 C C . ALA A 1 113 ? 0.007 12.434 14.240 1.00 49.31 113 ALA A C 1
ATOM 889 O O . ALA A 1 113 ? -1.046 12.117 14.794 1.00 49.31 113 ALA A O 1
ATOM 890 N N . ALA A 1 114 ? 0.521 11.681 13.258 1.00 51.34 114 ALA A N 1
ATOM 891 C CA . ALA A 1 114 ? -0.024 10.360 12.949 1.00 51.34 114 ALA A CA 1
ATOM 892 C C . ALA A 1 114 ? 0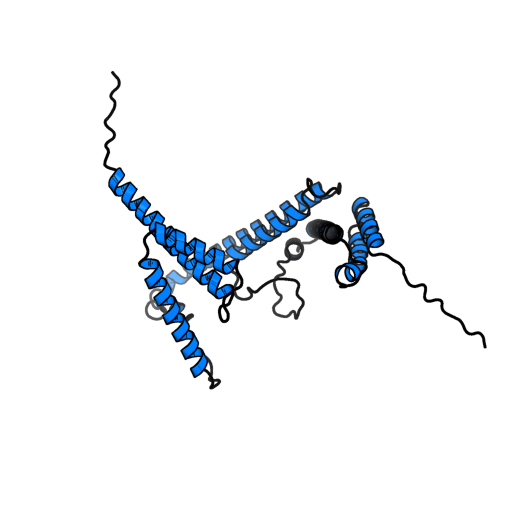.060 9.467 14.201 1.00 51.34 114 ALA A C 1
ATOM 894 O O . ALA A 1 114 ? 1.141 9.079 14.647 1.00 51.34 114 ALA A O 1
ATOM 895 N N . THR A 1 115 ? -1.091 9.174 14.805 1.00 56.41 115 THR A N 1
ATOM 896 C CA . THR A 1 115 ? -1.201 8.234 15.922 1.00 56.41 115 THR A CA 1
ATOM 897 C C . THR A 1 115 ? -0.666 6.881 15.441 1.00 56.41 115 THR A C 1
ATOM 899 O O . THR A 1 115 ? -1.140 6.377 14.434 1.00 56.41 115 THR A O 1
ATOM 902 N N . MET A 1 116 ? 0.286 6.258 16.139 1.00 66.38 116 MET A N 1
ATOM 903 C CA . MET A 1 116 ? 0.934 4.984 15.742 1.00 66.38 116 MET A CA 1
ATOM 904 C C . MET A 1 116 ? -0.002 3.890 15.155 1.00 66.38 116 MET A C 1
ATOM 906 O O . MET A 1 116 ? 0.375 3.259 14.161 1.00 66.38 116 MET A O 1
ATOM 910 N N . PRO A 1 117 ? -1.255 3.707 15.635 1.00 70.00 117 PRO A N 1
ATOM 911 C CA . PRO A 1 117 ? -2.223 2.794 15.021 1.00 70.00 117 PRO A CA 1
ATOM 912 C C . PRO A 1 117 ? -2.558 3.086 13.549 1.00 70.00 117 PRO A C 1
ATOM 914 O O . PRO A 1 117 ? -2.973 2.181 12.821 1.00 70.00 117 PRO A O 1
ATOM 917 N N . THR A 1 118 ? -2.426 4.333 13.086 1.00 81.00 118 THR A N 1
ATOM 918 C CA . THR A 1 118 ? -2.611 4.701 11.674 1.00 81.00 118 THR A CA 1
ATOM 919 C C . THR A 1 118 ? -1.414 4.263 10.839 1.00 81.00 118 THR A C 1
ATOM 921 O O . THR A 1 118 ? -1.611 3.701 9.764 1.00 81.00 118 THR A O 1
ATOM 924 N N . VAL A 1 119 ? -0.197 4.376 11.379 1.00 88.25 119 VAL A N 1
ATOM 925 C CA . VAL A 1 119 ? 1.046 3.982 10.699 1.00 88.25 119 VAL A CA 1
ATOM 926 C C . VAL A 1 119 ? 1.060 2.482 10.393 1.00 88.25 119 VAL A C 1
ATOM 928 O O . VAL A 1 119 ? 1.347 2.079 9.268 1.00 88.25 119 VAL A O 1
ATOM 931 N N . VAL A 1 120 ? 0.647 1.633 11.341 1.00 91.44 120 VAL A N 1
ATOM 932 C CA . VAL A 1 120 ? 0.549 0.176 11.113 1.00 91.44 120 VAL A CA 1
ATOM 933 C C . VAL A 1 120 ? -0.434 -0.152 9.979 1.00 91.44 120 VAL A C 1
ATOM 935 O O . VAL A 1 120 ? -0.185 -1.040 9.156 1.00 91.44 120 VAL A O 1
ATOM 938 N N . LYS A 1 121 ? -1.562 0.569 9.900 1.00 91.69 121 LYS A N 1
ATOM 939 C CA . LYS A 1 121 ? -2.533 0.407 8.805 1.00 91.69 121 LYS A CA 1
ATOM 940 C C . LYS A 1 121 ? -1.943 0.849 7.468 1.00 91.69 121 LYS A C 1
ATOM 942 O O . LYS A 1 121 ? -2.222 0.210 6.452 1.00 91.69 121 LYS A O 1
ATOM 947 N N . ASP A 1 122 ? -1.128 1.898 7.467 1.00 91.06 122 ASP A N 1
ATOM 948 C CA . ASP A 1 122 ? -0.445 2.394 6.276 1.00 91.06 122 ASP A CA 1
ATOM 949 C C . ASP A 1 122 ? 0.589 1.386 5.760 1.00 91.06 122 ASP A C 1
ATOM 951 O O . ASP A 1 122 ? 0.545 1.047 4.576 1.00 91.06 122 ASP A O 1
ATOM 955 N N . VAL A 1 123 ? 1.418 0.806 6.640 1.00 94.31 123 VAL A N 1
ATOM 956 C CA . VAL A 1 123 ? 2.365 -0.278 6.298 1.00 94.31 123 VAL A CA 1
ATOM 957 C C . VAL A 1 123 ? 1.626 -1.449 5.651 1.00 94.31 123 VAL A C 1
ATOM 959 O O . VAL A 1 123 ? 1.962 -1.865 4.542 1.00 94.31 123 VAL A O 1
ATOM 962 N N . LYS A 1 124 ? 0.548 -1.937 6.279 1.00 94.88 124 LYS A N 1
ATOM 963 C CA . LYS A 1 124 ? -0.255 -3.050 5.738 1.00 94.88 124 LYS A CA 1
ATOM 964 C C . LYS A 1 124 ? -0.910 -2.703 4.397 1.00 94.88 124 LYS A C 1
ATOM 966 O O . LYS A 1 124 ? -1.004 -3.558 3.512 1.00 94.88 124 LYS A O 1
ATOM 971 N N . ARG A 1 125 ? -1.352 -1.454 4.211 1.00 94.19 125 ARG A N 1
ATOM 972 C CA . ARG A 1 125 ? -1.910 -0.979 2.935 1.00 94.19 125 ARG A CA 1
ATOM 973 C C . ARG A 1 125 ? -0.852 -0.975 1.832 1.00 94.19 125 ARG A C 1
ATOM 975 O O . ARG A 1 125 ? -1.148 -1.440 0.731 1.00 94.19 125 ARG A O 1
ATOM 982 N N . GLN A 1 126 ? 0.350 -0.475 2.114 1.00 95.38 126 GLN A N 1
ATOM 983 C CA . GLN A 1 126 ? 1.444 -0.440 1.139 1.00 95.38 126 GLN A CA 1
ATOM 984 C C . GLN A 1 126 ? 1.956 -1.844 0.817 1.00 95.38 126 GLN A C 1
ATOM 986 O O . GLN A 1 126 ? 2.118 -2.174 -0.358 1.00 95.38 126 GLN A O 1
ATOM 991 N N . TYR A 1 127 ? 2.076 -2.713 1.824 1.00 97.25 127 TYR A N 1
ATOM 992 C CA . TYR A 1 127 ? 2.346 -4.134 1.623 1.00 97.25 127 TYR A CA 1
ATOM 993 C C . TYR A 1 127 ? 1.350 -4.766 0.655 1.00 97.25 127 TYR A C 1
ATOM 995 O O . TYR A 1 127 ? 1.767 -5.374 -0.323 1.00 97.25 127 TYR A O 1
ATOM 1003 N N . LYS A 1 128 ? 0.040 -4.564 0.844 1.00 97.12 128 LYS A N 1
ATOM 1004 C CA . LYS A 1 128 ? -0.975 -5.134 -0.056 1.00 97.12 128 LYS A CA 1
ATOM 1005 C C . LYS A 1 128 ? -0.808 -4.665 -1.507 1.00 97.12 128 LYS A C 1
ATOM 1007 O O . LYS A 1 128 ? -0.996 -5.460 -2.426 1.00 97.12 128 LYS A O 1
ATOM 1012 N N . ARG A 1 129 ? -0.459 -3.392 -1.721 1.00 95.25 129 ARG A N 1
ATOM 1013 C CA . ARG A 1 129 ? -0.210 -2.835 -3.062 1.00 95.25 129 ARG A CA 1
ATOM 1014 C C . ARG A 1 129 ? 1.006 -3.484 -3.721 1.00 95.25 129 ARG A C 1
ATOM 1016 O O . ARG A 1 129 ? 0.891 -3.961 -4.846 1.00 95.25 129 ARG A O 1
ATOM 1023 N N . LEU A 1 130 ? 2.131 -3.560 -3.008 1.00 96.12 130 LEU A N 1
ATOM 1024 C CA . LEU A 1 130 ? 3.350 -4.208 -3.501 1.00 96.12 130 LEU A CA 1
ATOM 1025 C C . LEU A 1 130 ? 3.138 -5.709 -3.725 1.00 96.12 130 LEU A C 1
ATOM 1027 O O . LEU A 1 130 ? 3.486 -6.226 -4.780 1.00 96.12 130 LEU A O 1
ATOM 1031 N N . ALA A 1 131 ? 2.479 -6.393 -2.791 1.00 97.12 131 ALA A N 1
ATOM 1032 C CA . ALA A 1 131 ? 2.152 -7.809 -2.890 1.00 97.12 131 ALA A CA 1
ATOM 1033 C C . ALA A 1 131 ? 1.312 -8.120 -4.135 1.00 97.12 131 ALA A C 1
ATOM 1035 O O . ALA A 1 131 ? 1.560 -9.116 -4.801 1.00 97.12 131 ALA A O 1
ATOM 1036 N N . MET A 1 132 ? 0.350 -7.261 -4.492 1.00 96.25 132 MET A N 1
ATOM 1037 C CA . MET A 1 132 ? -0.417 -7.415 -5.733 1.00 96.25 132 MET A CA 1
ATOM 1038 C C . MET A 1 132 ? 0.423 -7.210 -6.995 1.00 96.25 132 MET A C 1
ATOM 1040 O O . MET A 1 132 ? 0.116 -7.821 -8.019 1.00 96.25 132 MET A O 1
ATOM 1044 N N . LEU A 1 133 ? 1.431 -6.339 -6.929 1.00 95.19 133 LEU A N 1
ATOM 1045 C CA . LEU A 1 133 ? 2.304 -6.001 -8.049 1.00 95.19 133 LEU A CA 1
ATOM 1046 C C . LEU A 1 133 ? 3.305 -7.128 -8.337 1.00 95.19 133 LEU A C 1
ATOM 1048 O O . LEU A 1 133 ? 3.464 -7.515 -9.491 1.00 95.19 133 LEU A O 1
ATOM 1052 N N . ILE A 1 134 ? 3.930 -7.680 -7.293 1.00 96.81 134 ILE A N 1
ATOM 1053 C CA . ILE A 1 134 ? 5.003 -8.683 -7.398 1.00 96.81 134 ILE A CA 1
ATOM 1054 C C . ILE A 1 134 ? 4.565 -10.111 -7.033 1.00 96.81 134 ILE A C 1
ATOM 1056 O O . ILE A 1 134 ? 5.405 -10.962 -6.751 1.00 96.81 134 ILE A O 1
ATOM 1060 N N . HIS A 1 135 ? 3.258 -10.390 -7.001 1.00 97.25 135 HIS A N 1
ATOM 1061 C CA . HIS A 1 135 ? 2.752 -11.728 -6.679 1.00 97.25 135 HIS A CA 1
ATOM 1062 C C . HIS A 1 135 ? 3.312 -12.775 -7.661 1.00 97.25 135 HIS A C 1
ATOM 1064 O O . HIS A 1 135 ? 3.232 -12.533 -8.870 1.00 97.25 135 HIS A O 1
ATOM 1070 N N . PRO A 1 136 ? 3.796 -13.947 -7.205 1.00 97.44 136 PRO A N 1
ATOM 1071 C CA . PRO A 1 136 ? 4.375 -14.962 -8.092 1.00 97.44 136 PRO A CA 1
ATOM 1072 C C . PRO A 1 136 ? 3.404 -15.446 -9.183 1.00 97.44 136 PRO A C 1
ATOM 1074 O O . PRO A 1 136 ? 3.823 -15.681 -10.307 1.00 97.44 136 PRO A O 1
ATOM 1077 N N . ASP A 1 137 ? 2.097 -15.507 -8.906 1.00 97.31 137 ASP A N 1
ATOM 1078 C CA . ASP A 1 137 ? 1.099 -15.890 -9.925 1.00 97.31 137 ASP A CA 1
ATOM 1079 C C . ASP A 1 137 ? 0.941 -14.864 -11.062 1.00 97.31 137 ASP A C 1
ATOM 1081 O O . ASP A 1 137 ? 0.457 -15.203 -12.139 1.00 97.31 137 ASP A O 1
ATOM 1085 N N . LYS A 1 138 ? 1.284 -13.593 -10.817 1.00 94.25 138 LYS A N 1
ATOM 1086 C CA . LYS A 1 138 ? 1.110 -12.491 -11.782 1.00 94.25 138 LYS A CA 1
ATOM 1087 C C . LYS A 1 138 ? 2.426 -12.013 -12.384 1.00 94.25 138 LYS A C 1
ATOM 1089 O O . LYS A 1 138 ? 2.420 -11.398 -13.446 1.00 94.25 138 LYS A O 1
ATOM 1094 N N . CYS A 1 139 ? 3.536 -12.252 -11.697 1.00 94.62 139 CYS A N 1
ATOM 1095 C CA . CYS A 1 139 ? 4.868 -11.861 -12.117 1.00 94.62 139 CYS A CA 1
ATOM 1096 C C . CYS A 1 139 ? 5.605 -13.096 -12.642 1.00 94.62 139 CYS A C 1
ATOM 1098 O O . CYS A 1 139 ? 5.955 -13.988 -11.878 1.00 94.62 139 CYS A O 1
ATOM 1100 N N . SER A 1 140 ? 5.872 -13.140 -13.948 1.00 94.06 140 SER A N 1
ATOM 1101 C CA . SER A 1 140 ? 6.522 -14.280 -14.611 1.00 94.06 140 SER A CA 1
ATOM 1102 C C . SER A 1 140 ? 8.022 -14.419 -14.313 1.00 94.06 140 SER A C 1
ATOM 1104 O O . SER A 1 140 ? 8.685 -15.295 -14.866 1.00 94.06 140 SER A O 1
ATOM 1106 N N . LEU A 1 141 ? 8.591 -13.545 -13.480 1.00 92.69 141 LEU A N 1
ATOM 1107 C CA . LEU A 1 141 ? 10.007 -13.567 -13.131 1.00 92.69 141 LEU A CA 1
ATOM 1108 C C . LEU A 1 141 ? 10.269 -14.635 -12.064 1.00 92.69 141 LEU A C 1
ATOM 1110 O O . LEU A 1 141 ? 9.665 -14.625 -10.997 1.00 92.69 141 LEU A O 1
ATOM 1114 N N . HIS A 1 142 ? 11.225 -15.524 -12.325 1.00 93.00 142 HIS A N 1
ATOM 1115 C CA . HIS A 1 142 ? 11.618 -16.616 -11.421 1.00 93.00 142 HIS A CA 1
ATOM 1116 C C . HIS A 1 142 ? 11.988 -16.150 -9.998 1.00 93.00 142 HIS A C 1
ATOM 1118 O O . HIS A 1 142 ? 11.734 -16.864 -9.034 1.00 93.00 142 HIS A O 1
ATOM 1124 N N . CYS A 1 143 ? 12.545 -14.944 -9.843 1.00 93.75 143 CYS A N 1
ATOM 1125 C CA . CYS A 1 143 ? 12.920 -14.383 -8.544 1.00 93.75 143 CYS A CA 1
ATOM 1126 C C . CYS A 1 143 ? 11.734 -13.809 -7.744 1.00 93.75 143 CYS A C 1
ATOM 1128 O O . CYS A 1 143 ? 11.896 -13.473 -6.570 1.00 93.75 143 CYS A O 1
ATOM 1130 N N . ALA A 1 144 ? 10.544 -13.678 -8.346 1.00 96.00 144 ALA A N 1
ATOM 1131 C CA . ALA A 1 144 ? 9.396 -13.029 -7.712 1.00 96.00 144 ALA A CA 1
ATOM 1132 C C . ALA A 1 144 ? 8.962 -13.743 -6.425 1.00 96.00 144 ALA A C 1
ATOM 1134 O O . ALA A 1 144 ? 8.656 -13.085 -5.434 1.00 96.00 144 ALA A O 1
ATOM 1135 N N . GLN A 1 145 ? 8.995 -15.080 -6.403 1.00 97.44 145 GLN A N 1
ATOM 1136 C CA . GLN A 1 145 ? 8.591 -15.860 -5.232 1.00 97.44 145 GLN A CA 1
ATOM 1137 C C . GLN A 1 145 ? 9.475 -15.584 -4.008 1.00 97.44 145 GLN A C 1
ATOM 1139 O O . GLN A 1 145 ? 8.965 -15.434 -2.897 1.00 97.44 145 GLN A O 1
ATOM 1144 N N . ASP A 1 146 ? 10.791 -15.512 -4.191 1.00 97.19 146 ASP A N 1
ATOM 1145 C CA . ASP A 1 146 ? 11.715 -15.289 -3.078 1.00 97.19 146 ASP A CA 1
ATOM 1146 C C . ASP A 1 146 ? 11.713 -13.829 -2.624 1.00 97.19 146 ASP A C 1
ATOM 1148 O O . ASP A 1 146 ? 11.708 -13.556 -1.422 1.00 97.19 146 ASP A O 1
ATOM 1152 N N . ILE A 1 147 ? 11.603 -12.888 -3.564 1.00 97.00 147 ILE A N 1
ATOM 1153 C CA . ILE A 1 147 ? 11.456 -11.463 -3.251 1.00 97.00 147 ILE A CA 1
ATOM 1154 C C . ILE A 1 147 ? 10.128 -11.194 -2.522 1.00 97.00 147 ILE A C 1
ATOM 1156 O O . ILE A 1 147 ? 10.085 -10.395 -1.587 1.00 97.00 147 ILE A O 1
ATOM 1160 N N . PHE A 1 148 ? 9.053 -11.909 -2.861 1.00 97.81 148 PHE A N 1
ATOM 1161 C CA . PHE A 1 148 ? 7.774 -11.814 -2.155 1.00 97.81 148 PHE A CA 1
ATOM 1162 C C . PHE A 1 148 ? 7.882 -12.244 -0.683 1.00 97.81 148 PHE A C 1
ATOM 1164 O O . PHE A 1 148 ? 7.343 -11.572 0.198 1.00 97.81 148 PHE A O 1
ATOM 1171 N N . LYS A 1 149 ? 8.627 -13.319 -0.387 1.00 98.06 149 LYS A N 1
ATOM 1172 C CA . LYS A 1 149 ? 8.898 -13.735 1.003 1.00 98.06 149 LYS A CA 1
ATOM 1173 C C . LYS A 1 149 ? 9.675 -12.657 1.762 1.00 98.06 149 LYS A C 1
ATOM 1175 O O . LYS A 1 149 ? 9.326 -12.350 2.899 1.00 98.06 149 LYS A O 1
ATOM 1180 N N . LYS A 1 150 ? 10.681 -12.044 1.126 1.00 97.56 150 LYS A N 1
ATOM 1181 C CA . LYS A 1 150 ? 11.450 -10.929 1.711 1.00 97.56 150 LYS A CA 1
ATOM 1182 C C . LYS A 1 150 ? 10.555 -9.728 2.016 1.00 97.56 150 LYS A C 1
ATOM 1184 O O . LYS A 1 150 ? 10.659 -9.154 3.094 1.00 97.56 150 LYS A O 1
ATOM 1189 N N . LEU A 1 151 ? 9.632 -9.386 1.113 1.00 97.56 151 LEU A N 1
ATOM 1190 C CA . LEU A 1 151 ? 8.647 -8.324 1.338 1.00 97.56 151 LEU A CA 1
ATOM 1191 C C . LEU A 1 151 ? 7.768 -8.602 2.569 1.00 97.56 151 LEU A C 1
ATOM 1193 O O . LEU A 1 151 ? 7.511 -7.690 3.355 1.00 97.56 151 LEU A O 1
ATOM 1197 N N . GLN A 1 152 ? 7.311 -9.846 2.743 1.00 97.81 152 GLN A N 1
ATOM 1198 C CA . GLN A 1 152 ? 6.533 -10.244 3.919 1.00 97.81 152 GLN A CA 1
ATOM 1199 C C . GLN A 1 152 ? 7.351 -10.102 5.210 1.00 97.81 152 GLN A C 1
ATOM 1201 O O . GLN A 1 152 ? 6.868 -9.493 6.161 1.00 97.81 152 GLN A O 1
ATOM 1206 N N . GLN A 1 153 ? 8.597 -10.583 5.218 1.00 96.75 153 GLN A N 1
ATOM 1207 C CA . GLN A 1 153 ? 9.504 -10.450 6.365 1.00 96.75 153 GLN A CA 1
ATOM 1208 C C . GLN A 1 153 ? 9.751 -8.981 6.734 1.00 96.75 153 GLN A C 1
ATOM 1210 O O . GLN A 1 153 ? 9.698 -8.623 7.907 1.00 96.75 153 GLN A O 1
ATOM 1215 N N . GLY A 1 154 ? 9.965 -8.115 5.738 1.00 95.81 154 GLY A N 1
ATOM 1216 C CA . GLY A 1 154 ? 10.135 -6.678 5.954 1.00 95.81 154 GLY A CA 1
ATOM 1217 C C . GLY A 1 154 ? 8.906 -6.012 6.578 1.00 95.81 154 GLY A C 1
ATOM 1218 O O . GLY A 1 154 ? 9.035 -5.198 7.490 1.00 95.81 154 GLY A O 1
ATOM 1219 N N . MET A 1 155 ? 7.701 -6.386 6.136 1.00 96.88 155 MET A N 1
ATOM 1220 C CA . MET A 1 155 ? 6.453 -5.903 6.736 1.00 96.88 155 MET A CA 1
ATOM 1221 C C . MET A 1 155 ? 6.302 -6.379 8.189 1.00 96.88 155 MET A C 1
ATOM 1223 O O . MET A 1 155 ? 5.963 -5.573 9.052 1.00 96.88 155 MET A O 1
ATOM 1227 N N . GLU A 1 156 ? 6.529 -7.667 8.463 1.00 96.56 156 GLU A N 1
ATOM 1228 C CA . GLU A 1 156 ? 6.427 -8.235 9.815 1.00 96.56 156 GLU A CA 1
ATOM 1229 C C . GLU A 1 156 ? 7.403 -7.545 10.776 1.00 96.56 156 GLU A C 1
ATOM 1231 O O . GLU A 1 156 ? 6.981 -7.093 11.840 1.00 96.56 156 GLU A O 1
ATOM 1236 N N . ALA A 1 157 ? 8.654 -7.342 10.351 1.00 94.75 157 ALA A N 1
ATOM 1237 C CA . ALA A 1 157 ? 9.670 -6.638 11.132 1.00 94.75 157 ALA A CA 1
ATOM 1238 C C . ALA A 1 157 ? 9.276 -5.185 11.459 1.00 94.75 157 ALA A C 1
ATOM 1240 O O . ALA A 1 157 ? 9.460 -4.731 12.590 1.00 94.75 157 ALA A O 1
ATOM 1241 N N . LEU A 1 158 ? 8.701 -4.451 10.497 1.00 93.81 158 LEU A N 1
ATOM 1242 C CA . LEU A 1 158 ? 8.215 -3.089 10.740 1.00 93.81 158 LEU A CA 1
ATOM 1243 C C . LEU A 1 158 ? 7.046 -3.061 11.728 1.00 93.81 158 LEU A C 1
ATOM 1245 O O . LEU A 1 158 ? 7.025 -2.232 12.635 1.00 93.81 158 LEU A O 1
ATOM 1249 N N . VAL A 1 159 ? 6.068 -3.954 11.564 1.00 94.50 159 VAL A N 1
ATOM 1250 C CA . VAL A 1 159 ? 4.896 -4.010 12.450 1.00 94.50 159 VAL A CA 1
ATOM 1251 C C . VAL A 1 159 ? 5.314 -4.375 13.874 1.00 94.50 159 VAL A C 1
ATOM 1253 O O . VAL A 1 159 ? 4.894 -3.707 14.815 1.00 94.50 159 VAL A O 1
ATOM 1256 N N . GLU A 1 160 ? 6.187 -5.368 14.035 1.00 93.94 160 GLU A N 1
ATOM 1257 C CA . GLU A 1 160 ? 6.710 -5.768 15.343 1.00 93.94 160 GLU A CA 1
ATOM 1258 C C . GLU A 1 160 ? 7.498 -4.635 16.017 1.00 93.94 160 GLU A C 1
ATOM 1260 O O . GLU A 1 160 ? 7.316 -4.378 17.210 1.00 93.94 160 GLU A O 1
ATOM 1265 N N . SER A 1 161 ? 8.322 -3.907 15.255 1.00 92.31 161 SER A N 1
ATOM 1266 C CA . SER A 1 161 ? 9.056 -2.740 15.755 1.00 92.31 161 SER A CA 1
ATOM 1267 C C . SER A 1 161 ? 8.113 -1.647 16.276 1.00 92.31 161 SER A C 1
ATOM 1269 O O . SER A 1 161 ? 8.301 -1.132 17.385 1.00 92.31 161 SER A O 1
ATOM 1271 N N . LEU A 1 162 ? 7.049 -1.339 15.526 1.00 90.88 162 LEU A N 1
ATOM 1272 C CA . LEU A 1 162 ? 6.041 -0.356 15.926 1.00 90.88 162 LEU A CA 1
ATOM 1273 C C . LEU A 1 162 ? 5.310 -0.784 17.204 1.00 90.88 162 LEU A C 1
ATOM 1275 O O . LEU A 1 162 ? 5.211 0.009 18.140 1.00 90.88 162 LEU A O 1
ATOM 1279 N N . GLU A 1 163 ? 4.869 -2.038 17.291 1.00 90.38 163 GLU A N 1
ATOM 1280 C CA . GLU A 1 163 ? 4.173 -2.568 18.471 1.00 90.38 163 GLU A CA 1
ATOM 1281 C C . GLU A 1 163 ? 5.080 -2.632 19.715 1.00 90.38 163 GLU A C 1
ATOM 1283 O O . GLU A 1 163 ? 4.636 -2.360 20.835 1.00 90.38 163 GLU A O 1
ATOM 1288 N N . CYS A 1 164 ? 6.368 -2.950 19.549 1.00 88.00 164 CYS A N 1
ATOM 1289 C CA . CYS A 1 164 ? 7.339 -2.911 20.646 1.00 88.00 164 CYS A CA 1
ATOM 1290 C C . CYS A 1 164 ? 7.537 -1.488 21.178 1.00 88.00 164 CYS A C 1
ATOM 1292 O O . CYS A 1 164 ? 7.600 -1.286 22.395 1.00 88.00 164 CYS A O 1
ATOM 1294 N N . SER A 1 165 ? 7.575 -0.494 20.286 1.00 86.62 165 SER A N 1
ATOM 1295 C CA . SER A 1 165 ? 7.712 0.911 20.679 1.00 86.62 165 SER A CA 1
ATOM 1296 C C . SER A 1 165 ? 6.508 1.417 21.493 1.00 86.62 165 SER A C 1
ATOM 1298 O O . SER A 1 165 ? 6.683 2.202 22.426 1.00 86.62 165 SER A O 1
ATOM 1300 N N . GLU A 1 166 ? 5.294 0.921 21.219 1.00 84.00 166 GLU A N 1
ATOM 1301 C CA . GLU A 1 166 ? 4.093 1.253 21.999 1.00 84.00 166 GLU A CA 1
ATOM 1302 C C . GLU A 1 166 ? 4.160 0.683 23.421 1.00 84.00 166 GLU A C 1
ATOM 1304 O O . GLU A 1 166 ? 3.867 1.380 24.397 1.00 84.00 166 GLU A O 1
ATOM 1309 N N . LYS A 1 167 ? 4.605 -0.572 23.556 1.00 85.25 167 LYS A N 1
ATOM 1310 C CA . LYS A 1 167 ? 4.773 -1.225 24.864 1.00 85.25 167 LYS A CA 1
ATOM 1311 C C . LYS A 1 167 ? 5.829 -0.520 25.716 1.00 85.25 167 LYS A C 1
ATOM 1313 O O . LYS A 1 167 ? 5.624 -0.359 26.918 1.00 85.25 167 LYS A O 1
ATOM 1318 N N . ALA A 1 168 ? 6.923 -0.064 25.102 1.00 83.62 168 ALA A N 1
ATOM 1319 C CA . ALA A 1 168 ? 7.971 0.683 25.794 1.00 83.62 168 ALA A CA 1
ATOM 1320 C C . ALA A 1 168 ? 7.450 2.020 26.351 1.00 83.62 168 ALA A C 1
ATOM 1322 O O . ALA A 1 168 ? 7.655 2.307 27.529 1.00 83.62 168 ALA A O 1
ATOM 1323 N N . LYS A 1 169 ? 6.697 2.790 25.550 1.00 80.94 169 LYS A N 1
ATOM 1324 C CA . LYS A 1 169 ? 6.088 4.060 25.991 1.00 80.94 169 LYS A CA 1
ATOM 1325 C C . LYS A 1 169 ? 5.106 3.868 27.147 1.00 80.94 169 LYS A C 1
ATOM 1327 O O . LYS A 1 169 ? 5.100 4.662 28.082 1.00 80.94 169 LYS A O 1
ATOM 1332 N N . LYS A 1 170 ? 4.308 2.795 27.115 1.00 79.38 170 LYS A N 1
ATOM 1333 C CA . LYS A 1 170 ? 3.361 2.490 28.197 1.00 79.38 170 LYS A CA 1
ATOM 1334 C C . LYS A 1 170 ? 4.067 2.169 29.520 1.00 79.38 170 LYS A C 1
ATOM 1336 O O . LYS A 1 170 ? 3.573 2.564 30.568 1.00 79.38 170 LYS A O 1
ATOM 1341 N N . LYS A 1 171 ? 5.216 1.488 29.471 1.00 78.38 171 LYS A N 1
ATOM 1342 C CA . LYS A 1 171 ? 5.994 1.143 30.670 1.00 78.38 171 LYS A CA 1
ATOM 1343 C C . LYS A 1 171 ? 6.667 2.361 31.312 1.00 78.38 171 LYS A C 1
ATOM 1345 O O . LYS A 1 171 ? 6.724 2.424 32.529 1.00 78.38 171 LYS A O 1
ATOM 1350 N N . VAL A 1 172 ? 7.151 3.316 30.511 1.00 78.94 172 VAL A N 1
ATOM 1351 C CA . VAL A 1 172 ? 7.735 4.566 31.036 1.00 78.94 172 VAL A CA 1
ATOM 1352 C C . VAL A 1 172 ? 6.673 5.387 31.761 1.00 78.94 172 VAL A C 1
ATOM 1354 O O . VAL A 1 172 ? 6.883 5.749 32.909 1.00 78.94 172 VAL A O 1
ATOM 1357 N N . LYS A 1 173 ? 5.498 5.568 31.145 1.00 73.06 173 LYS A N 1
ATOM 1358 C CA . LYS A 1 173 ? 4.406 6.328 31.763 1.00 73.06 173 LYS A CA 1
ATOM 1359 C C . LYS A 1 173 ? 3.909 5.706 33.075 1.00 73.06 173 LYS A C 1
ATOM 1361 O O . LYS A 1 173 ? 3.660 6.420 34.030 1.00 73.06 173 LYS A O 1
ATOM 1366 N N . GLN A 1 174 ? 3.817 4.376 33.137 1.00 70.44 174 GLN A N 1
ATOM 1367 C CA . GLN A 1 174 ? 3.398 3.690 34.361 1.00 70.44 174 GLN A CA 1
ATOM 1368 C C . GLN A 1 174 ? 4.399 3.869 35.517 1.00 70.44 174 GLN A C 1
ATOM 1370 O O . GLN A 1 174 ? 3.982 3.944 36.661 1.00 70.44 174 GLN A O 1
ATOM 1375 N N . ASN A 1 175 ? 5.699 3.969 35.226 1.00 65.69 175 ASN A N 1
ATOM 1376 C CA . ASN A 1 175 ? 6.705 4.217 36.259 1.00 65.69 175 ASN A CA 1
ATOM 1377 C C . ASN A 1 175 ? 6.715 5.678 36.747 1.00 65.69 175 ASN A C 1
ATOM 1379 O O . ASN A 1 175 ? 7.084 5.914 37.889 1.00 65.69 175 ASN A O 1
ATOM 1383 N N . GLU A 1 176 ? 6.342 6.641 35.898 1.00 67.12 176 GLU A N 1
ATOM 1384 C CA . GLU A 1 176 ? 6.228 8.058 36.286 1.00 67.12 176 GLU A CA 1
ATOM 1385 C C . GLU A 1 176 ? 4.992 8.301 37.168 1.00 67.12 176 GLU A C 1
ATOM 1387 O O . GLU A 1 176 ? 5.077 9.029 38.154 1.00 67.12 176 GLU A O 1
ATOM 1392 N N . ASP A 1 177 ? 3.871 7.633 36.874 1.00 57.25 177 ASP A N 1
ATOM 1393 C CA . ASP A 1 177 ? 2.650 7.735 37.684 1.00 57.25 177 ASP A CA 1
ATOM 1394 C C . ASP A 1 177 ? 2.835 7.111 39.095 1.00 57.25 177 ASP A C 1
ATOM 1396 O O . ASP A 1 177 ? 2.266 7.613 40.062 1.00 57.25 177 ASP A O 1
ATOM 1400 N N . ASP A 1 178 ? 3.679 6.077 39.243 1.00 56.41 178 ASP A N 1
ATOM 1401 C CA . ASP A 1 178 ? 3.985 5.444 40.542 1.00 56.41 178 ASP A CA 1
ATOM 1402 C C . ASP A 1 178 ? 4.965 6.274 41.417 1.00 56.41 178 ASP A C 1
ATOM 1404 O O . ASP A 1 178 ? 5.000 6.084 42.634 1.00 56.41 178 ASP A O 1
ATOM 1408 N N . GLU A 1 179 ? 5.751 7.200 40.842 1.00 56.31 179 GLU A N 1
ATOM 1409 C CA . GLU A 1 179 ? 6.626 8.123 41.599 1.00 56.31 179 GLU A CA 1
ATOM 1410 C C . GLU A 1 179 ? 5.936 9.460 41.943 1.00 56.31 179 GLU A C 1
ATOM 1412 O O . GLU A 1 179 ? 6.301 10.099 42.930 1.00 56.31 179 GLU A O 1
ATOM 1417 N N . GLU A 1 180 ? 4.903 9.875 41.197 1.00 51.09 180 GLU A N 1
ATOM 1418 C CA . GLU A 1 180 ? 4.147 11.101 41.498 1.00 51.09 180 GLU A CA 1
ATOM 1419 C C . GLU A 1 180 ? 3.074 10.932 42.595 1.00 51.09 180 GLU A C 1
ATOM 1421 O O . GLU A 1 180 ? 2.660 11.935 43.183 1.00 51.09 180 GLU A O 1
ATOM 1426 N N . GLU A 1 181 ? 2.641 9.713 42.947 1.00 49.53 181 GLU A N 1
ATOM 1427 C CA . GLU A 1 181 ? 1.645 9.513 44.021 1.00 49.53 181 GLU A CA 1
ATOM 1428 C C . GLU A 1 181 ? 2.154 9.847 45.444 1.00 49.53 181 GLU A C 1
ATOM 1430 O O . GLU A 1 181 ? 1.332 10.016 46.347 1.00 49.53 181 GLU A O 1
ATOM 1435 N N . GLU A 1 182 ? 3.461 10.058 45.670 1.00 50.09 182 GLU A N 1
ATOM 1436 C CA . GLU A 1 182 ? 3.958 10.594 46.955 1.00 50.09 182 GLU A CA 1
ATOM 1437 C C . GLU A 1 182 ? 3.991 12.138 47.031 1.00 50.09 182 GLU A C 1
ATOM 1439 O O . GLU A 1 182 ? 4.012 12.683 48.137 1.00 50.09 182 GLU A O 1
ATOM 1444 N N . GLU A 1 183 ? 3.906 12.873 45.912 1.00 48.97 183 GLU A N 1
ATOM 1445 C CA . GLU A 1 183 ? 3.912 14.354 45.912 1.00 48.97 183 GLU A CA 1
ATOM 1446 C C . GLU A 1 183 ? 2.560 15.003 45.549 1.00 48.97 183 GLU A C 1
ATOM 1448 O O . GLU A 1 183 ? 2.360 16.201 45.779 1.00 48.97 183 GLU A O 1
ATOM 1453 N N . LYS A 1 184 ? 1.578 14.240 45.050 1.00 41.75 184 LYS A N 1
ATOM 1454 C CA . LYS A 1 184 ? 0.344 14.796 44.458 1.00 41.75 184 LYS A CA 1
ATOM 1455 C C . LYS A 1 184 ? -0.873 14.915 45.380 1.00 41.75 184 LYS A C 1
ATOM 1457 O O . LYS A 1 184 ? -1.938 15.295 44.908 1.00 41.75 184 LYS A O 1
ATOM 1462 N N . PHE A 1 185 ? -0.737 14.732 46.698 1.00 37.31 185 PHE A N 1
ATOM 1463 C CA . PHE A 1 185 ? -1.836 15.033 47.642 1.00 37.31 185 PHE A CA 1
ATOM 1464 C C . PHE A 1 185 ? -2.038 16.545 47.901 1.00 37.31 185 PHE A C 1
ATOM 1466 O O . PHE A 1 185 ? -2.866 16.931 48.721 1.00 37.31 185 PHE A O 1
ATOM 1473 N N . SER A 1 186 ? -1.290 17.439 47.237 1.00 46.50 186 SER A N 1
ATOM 1474 C CA . SER A 1 186 ? -1.404 18.893 47.461 1.00 46.50 186 SER A CA 1
ATOM 1475 C C . SER A 1 186 ? -1.635 19.750 46.208 1.00 46.50 186 SER A C 1
ATOM 1477 O O . SER A 1 186 ? -1.637 20.975 46.315 1.00 46.50 186 SER A O 1
ATOM 1479 N N . LYS A 1 187 ? -1.896 19.154 45.034 1.00 45.94 187 LYS A N 1
ATOM 1480 C CA . LYS A 1 187 ? -2.035 19.917 43.774 1.00 45.94 187 LYS A CA 1
ATOM 1481 C C . LYS A 1 187 ? -3.216 19.506 42.884 1.00 45.94 187 LYS A C 1
ATOM 1483 O O . LYS A 1 187 ? -3.219 19.790 41.691 1.00 45.94 187 LYS A O 1
ATOM 1488 N N . GLU A 1 188 ? -4.222 18.850 43.455 1.00 45.91 188 GLU A N 1
ATOM 1489 C CA . GLU A 1 188 ? -5.363 18.293 42.710 1.00 45.91 188 GLU A CA 1
ATOM 1490 C C . GLU A 1 188 ? -6.497 19.285 42.378 1.00 45.91 188 GLU A C 1
ATOM 1492 O O . GLU A 1 188 ? -7.510 18.870 41.823 1.00 45.91 188 GLU A O 1
ATOM 1497 N N . GLU A 1 189 ? -6.354 20.592 42.639 1.00 48.47 189 GLU A N 1
ATOM 1498 C CA . GLU A 1 189 ? -7.452 21.551 42.398 1.00 48.47 189 GLU A CA 1
ATOM 1499 C C . GLU A 1 189 ? -7.235 22.541 41.231 1.00 48.47 189 GLU A C 1
ATOM 1501 O O . GLU A 1 189 ? -8.162 23.271 40.893 1.00 48.47 189 GLU A O 1
ATOM 1506 N N . GLU A 1 190 ? -6.083 22.542 40.539 1.00 47.91 190 GLU A N 1
ATOM 1507 C CA . GLU A 1 190 ? -5.812 23.532 39.467 1.00 47.91 190 GLU A CA 1
ATOM 1508 C C . GLU A 1 190 ? -5.567 22.978 38.044 1.00 47.91 190 GLU A C 1
ATOM 1510 O O . GLU A 1 190 ? -5.530 23.765 37.101 1.00 47.91 190 GLU A O 1
ATOM 1515 N N . GLU A 1 191 ? -5.471 21.661 37.815 1.00 46.34 191 GLU A N 1
ATOM 1516 C CA . GLU A 1 191 ? -5.057 21.115 36.496 1.00 46.34 191 GLU A CA 1
ATOM 1517 C C . GLU A 1 191 ? -6.156 20.392 35.683 1.00 46.34 191 GLU A C 1
ATOM 1519 O O . GLU A 1 191 ? -5.895 19.777 34.645 1.00 46.34 191 GLU A O 1
ATOM 1524 N N . PHE A 1 192 ? -7.422 20.515 36.094 1.00 42.44 192 PHE A N 1
ATOM 1525 C CA . PHE A 1 192 ? -8.574 19.829 35.486 1.00 42.44 192 PHE A CA 1
ATOM 1526 C C . PHE A 1 192 ? -9.149 20.515 34.220 1.00 42.44 192 PHE A C 1
ATOM 1528 O O . PHE A 1 192 ? -10.365 20.560 34.049 1.00 42.44 192 PHE A O 1
ATOM 1535 N N . ALA A 1 193 ? -8.331 21.074 33.312 1.00 46.31 193 ALA A N 1
ATOM 1536 C CA . ALA A 1 193 ? -8.887 21.697 32.090 1.00 46.31 193 ALA A CA 1
ATOM 1537 C C . ALA A 1 193 ? -7.961 21.866 30.864 1.00 46.31 193 ALA A C 1
ATOM 1539 O O . ALA A 1 193 ? -8.273 22.670 29.987 1.00 46.31 193 ALA A O 1
ATOM 1540 N N . TRP A 1 194 ? -6.839 21.150 30.718 1.00 50.91 194 TRP A N 1
ATOM 1541 C CA . TRP A 1 194 ? -5.962 21.406 29.553 1.00 50.91 194 TRP A CA 1
ATOM 1542 C C . TRP A 1 194 ? -6.444 20.777 28.226 1.00 50.91 194 TRP A C 1
ATOM 1544 O O . TRP A 1 194 ? -6.051 21.223 27.148 1.00 50.91 194 TRP A O 1
ATOM 1554 N N . TRP A 1 195 ? -7.349 19.792 28.274 1.00 43.47 195 TRP A N 1
ATOM 1555 C CA . TRP A 1 195 ? -7.911 19.134 27.081 1.00 43.47 195 TRP A CA 1
ATOM 1556 C C . TRP A 1 195 ? -9.108 19.874 26.465 1.00 43.47 195 TRP A C 1
ATOM 1558 O O . TRP A 1 195 ? -9.528 19.541 25.362 1.00 43.47 195 TRP A O 1
ATOM 1568 N N . THR A 1 196 ? -9.656 20.888 27.141 1.00 45.41 196 THR A N 1
ATOM 1569 C CA . THR A 1 196 ? -10.752 21.718 26.609 1.00 45.41 196 THR A CA 1
ATOM 1570 C C . THR A 1 196 ? -10.269 22.899 25.763 1.00 45.41 196 THR A C 1
ATOM 1572 O O . THR A 1 196 ? -11.088 23.602 25.181 1.00 45.41 196 THR A O 1
ATOM 1575 N N . THR A 1 197 ? -8.955 23.116 25.654 1.00 44.38 197 THR A N 1
ATOM 1576 C CA . THR A 1 197 ? -8.388 24.314 25.006 1.00 44.38 197 THR A CA 1
ATOM 1577 C C . THR A 1 197 ? -7.924 24.081 23.563 1.00 44.38 197 THR A C 1
ATOM 1579 O O . THR A 1 197 ? -7.657 25.044 22.853 1.00 44.38 197 THR A O 1
ATOM 1582 N N . TRP A 1 198 ? -7.866 22.832 23.087 1.00 46.12 198 TRP A N 1
ATOM 1583 C CA . TRP A 1 198 ? -7.365 22.512 21.738 1.00 46.12 198 TRP A CA 1
ATOM 1584 C C . TRP A 1 198 ? -8.393 22.671 20.605 1.00 46.12 198 TRP A C 1
ATOM 1586 O O . TRP A 1 198 ? -8.010 22.597 19.443 1.00 46.12 198 TRP A O 1
ATOM 1596 N N . ASP A 1 199 ? -9.658 22.962 20.926 1.00 40.38 199 ASP A N 1
ATOM 1597 C CA . ASP A 1 199 ? -10.716 23.276 19.947 1.00 40.38 199 ASP A CA 1
ATOM 1598 C C . ASP A 1 199 ? -11.135 24.763 19.971 1.00 40.38 199 ASP A C 1
ATOM 1600 O O . ASP A 1 199 ? -12.203 25.128 19.477 1.00 40.38 199 ASP A O 1
ATOM 1604 N N . SER A 1 200 ? -10.300 25.652 20.528 1.00 37.34 200 SER A N 1
ATOM 1605 C CA . SER A 1 200 ? -10.512 27.102 20.426 1.00 37.34 200 SER A CA 1
ATOM 1606 C C . SER A 1 200 ? -9.668 27.693 19.288 1.00 37.34 200 SER A C 1
ATOM 1608 O O . SER A 1 200 ? -8.454 27.817 19.441 1.00 37.34 200 SER A O 1
ATOM 1610 N N . PRO A 1 201 ? -10.269 28.117 18.161 1.00 47.12 201 PRO A N 1
ATOM 1611 C CA . PRO A 1 201 ? -9.547 28.756 17.058 1.00 47.12 201 PRO A CA 1
ATOM 1612 C C . PRO A 1 201 ? -9.141 30.222 17.327 1.00 47.12 201 PRO A C 1
ATOM 1614 O O . PRO A 1 201 ? -8.740 30.918 16.402 1.00 47.12 201 PRO A O 1
ATOM 1617 N N . TYR A 1 202 ? -9.213 30.718 18.567 1.00 53.00 202 TYR A N 1
ATOM 1618 C CA . TYR A 1 202 ? -8.889 32.110 18.904 1.00 53.00 202 TYR A CA 1
ATOM 1619 C C . TYR A 1 202 ? -7.727 32.205 19.890 1.00 53.00 202 TYR A C 1
ATOM 1621 O O . TYR A 1 202 ? -7.920 32.515 21.064 1.00 53.00 202 TYR A O 1
ATOM 1629 N N . ALA A 1 203 ? -6.510 31.965 19.413 1.00 48.00 203 ALA A N 1
ATOM 1630 C CA . ALA A 1 203 ? -5.305 32.408 20.107 1.00 48.00 203 ALA A CA 1
ATOM 1631 C C . ALA A 1 203 ? -4.121 32.494 19.136 1.00 48.00 203 ALA A C 1
ATOM 1633 O O . ALA A 1 203 ? -3.158 31.761 19.289 1.00 48.00 203 ALA A O 1
ATOM 1634 N N . ASP A 1 204 ? -4.215 33.350 18.113 1.00 44.72 204 ASP A N 1
ATOM 1635 C CA . ASP A 1 204 ? -3.081 34.198 17.725 1.00 44.72 204 ASP A CA 1
ATOM 1636 C C . ASP A 1 204 ? -3.488 35.295 16.726 1.00 44.72 204 ASP A C 1
ATOM 1638 O O . ASP A 1 204 ? -4.127 35.060 15.705 1.00 44.72 204 ASP A O 1
ATOM 1642 N N . GLY A 1 205 ? -3.120 36.524 17.089 1.00 46.81 205 GLY A N 1
ATOM 1643 C CA . GLY A 1 205 ? -2.956 37.729 16.270 1.00 46.81 205 GLY A CA 1
ATOM 1644 C C . GLY A 1 205 ? -3.622 37.830 14.892 1.00 46.81 205 GLY A C 1
ATOM 1645 O O . GLY A 1 205 ? -2.992 37.573 13.874 1.00 46.81 205 GLY A O 1
ATOM 1646 N N . ILE A 1 206 ? -4.838 38.381 14.882 1.00 47.84 206 ILE A N 1
ATOM 1647 C CA . ILE A 1 206 ? -5.317 39.489 14.028 1.00 47.84 206 ILE A CA 1
ATOM 1648 C C . ILE A 1 206 ? -4.482 39.741 12.752 1.00 47.84 206 ILE A C 1
ATOM 1650 O O . ILE A 1 206 ? -3.640 40.639 12.701 1.00 47.84 206 ILE A O 1
ATOM 1654 N N . SER A 1 207 ? -4.829 39.030 11.679 1.00 52.38 207 SER A N 1
ATOM 1655 C CA . SER A 1 207 ? -4.922 39.639 10.351 1.00 52.38 207 SER A CA 1
ATOM 1656 C C . SER A 1 207 ? -6.401 39.880 10.072 1.00 52.38 207 SER A C 1
ATOM 1658 O O . SER A 1 207 ? -7.202 38.952 9.998 1.00 52.38 207 SER A O 1
ATOM 1660 N N . SER A 1 208 ? -6.766 41.155 10.015 1.00 54.50 208 SER A N 1
ATOM 1661 C CA . SER A 1 208 ? -8.127 41.665 9.868 1.00 54.50 208 SER A CA 1
ATOM 1662 C C . SER A 1 208 ? -8.674 41.392 8.462 1.00 54.50 208 SER A C 1
ATOM 1664 O O . SER A 1 208 ? -8.634 42.290 7.632 1.00 54.50 208 SER A O 1
ATOM 1666 N N . ASP A 1 209 ? -9.189 40.181 8.225 1.00 53.47 209 ASP A N 1
ATOM 1667 C CA . ASP A 1 209 ? -10.141 39.855 7.141 1.00 53.47 209 ASP A CA 1
ATOM 1668 C C . ASP A 1 209 ? -11.001 38.600 7.480 1.00 53.47 209 ASP A C 1
ATOM 1670 O O . ASP A 1 209 ? -11.449 37.864 6.607 1.00 53.47 209 ASP A O 1
ATOM 1674 N N . THR A 1 210 ? -11.278 38.340 8.768 1.00 60.69 210 THR A N 1
ATOM 1675 C CA . THR A 1 210 ? -11.922 37.093 9.256 1.00 60.69 210 THR A CA 1
ATOM 1676 C C . THR A 1 210 ? -13.457 37.076 9.211 1.00 60.69 210 THR A C 1
ATOM 1678 O O . THR A 1 210 ? -14.073 36.027 9.368 1.00 60.69 210 THR A O 1
ATOM 1681 N N . ALA A 1 211 ? -14.116 38.214 8.971 1.00 71.00 211 ALA A N 1
ATOM 1682 C CA . ALA A 1 211 ? -15.582 38.286 9.032 1.00 71.00 211 ALA A CA 1
ATOM 1683 C C . ALA A 1 211 ? -16.284 37.485 7.916 1.00 71.00 211 ALA A C 1
ATOM 1685 O O . ALA A 1 211 ? -17.422 37.047 8.089 1.00 71.00 211 ALA A O 1
ATOM 1686 N N . ALA A 1 212 ? -15.623 37.301 6.768 1.00 72.88 212 ALA A N 1
ATOM 1687 C CA . ALA A 1 212 ? -16.164 36.512 5.663 1.00 72.88 212 ALA A CA 1
ATOM 1688 C C . ALA A 1 212 ? -16.041 35.000 5.922 1.00 72.88 212 ALA A C 1
ATOM 1690 O O . ALA A 1 212 ? -16.998 34.264 5.682 1.00 72.88 212 ALA A O 1
ATOM 1691 N N . GLU A 1 213 ? -14.906 34.553 6.467 1.00 78.56 213 GLU A N 1
ATOM 1692 C CA . GLU A 1 213 ? -14.647 33.140 6.774 1.00 78.56 213 GLU A CA 1
ATOM 1693 C C . GLU A 1 213 ? -15.528 32.636 7.928 1.00 78.56 213 GLU A C 1
ATOM 1695 O O . GLU A 1 213 ? -16.090 31.541 7.844 1.00 78.56 213 GLU A O 1
ATOM 1700 N N . ASP A 1 214 ? -15.742 33.462 8.959 1.00 82.50 214 ASP A N 1
ATOM 1701 C CA . ASP A 1 214 ? -16.615 33.121 10.089 1.00 82.50 214 ASP A CA 1
ATOM 1702 C C . ASP A 1 214 ? -18.082 32.952 9.646 1.00 82.50 214 ASP A C 1
ATOM 1704 O O . ASP A 1 214 ? -18.768 32.017 10.075 1.00 82.50 214 ASP A O 1
ATOM 1708 N N . MET A 1 215 ? -18.565 33.805 8.732 1.00 86.44 215 MET A N 1
ATOM 1709 C CA . MET A 1 215 ? -19.909 33.660 8.162 1.00 86.44 215 MET A CA 1
ATOM 1710 C C . MET A 1 215 ? -20.046 32.400 7.300 1.00 86.44 215 MET A C 1
ATOM 1712 O O . MET A 1 215 ? -21.071 31.721 7.390 1.00 86.44 215 MET A O 1
ATOM 1716 N N . GLU A 1 216 ? -19.045 32.063 6.481 1.00 86.25 216 GLU A N 1
ATOM 1717 C CA . GLU A 1 216 ? -19.078 30.849 5.655 1.00 86.25 216 GLU A CA 1
ATOM 1718 C C . GLU A 1 216 ? -19.061 29.582 6.525 1.00 86.25 216 GLU A C 1
ATOM 1720 O O . GLU A 1 216 ? -19.849 28.656 6.305 1.00 86.25 216 GLU A O 1
ATOM 1725 N N . ALA A 1 217 ? -18.240 29.559 7.578 1.00 84.31 217 ALA A N 1
ATOM 1726 C CA . ALA A 1 217 ? -18.206 28.462 8.539 1.00 84.31 217 ALA A CA 1
ATOM 1727 C C . ALA A 1 217 ? -19.543 28.299 9.282 1.00 84.31 217 ALA A C 1
ATOM 1729 O O . ALA A 1 217 ? -20.011 27.170 9.469 1.00 84.31 217 ALA A O 1
ATOM 1730 N N . GLN A 1 218 ? -20.189 29.403 9.673 1.00 89.31 218 GLN A N 1
ATOM 1731 C CA . GLN A 1 218 ? -21.506 29.363 10.309 1.00 89.31 218 GLN A CA 1
ATOM 1732 C C . GLN A 1 218 ? -22.584 28.836 9.353 1.00 89.31 218 GLN A C 1
ATOM 1734 O O . GLN A 1 218 ? -23.340 27.936 9.724 1.00 89.31 218 GLN A O 1
ATOM 1739 N N . GLN A 1 219 ? -22.619 29.322 8.108 1.00 89.19 219 GLN A N 1
ATOM 1740 C CA . GLN A 1 219 ? -23.549 28.820 7.090 1.00 89.19 219 GLN A CA 1
ATOM 1741 C C . GLN A 1 219 ? -23.346 27.329 6.826 1.00 89.19 219 GLN A C 1
ATOM 1743 O O . GLN A 1 219 ? -24.321 26.583 6.698 1.00 89.19 219 GLN A O 1
ATOM 1748 N N . LYS A 1 220 ? -22.087 26.876 6.794 1.00 86.94 220 LYS A N 1
ATOM 1749 C CA . LYS A 1 220 ? -21.761 25.459 6.653 1.00 86.94 220 LYS A CA 1
ATOM 1750 C C . LYS A 1 220 ? -22.339 24.651 7.813 1.00 86.94 220 LYS A C 1
ATOM 1752 O O . LYS A 1 220 ? -23.068 23.704 7.550 1.00 86.94 220 LYS A O 1
ATOM 1757 N N . ARG A 1 221 ? -22.107 25.045 9.070 1.00 88.50 221 ARG A N 1
ATOM 1758 C CA . ARG A 1 221 ? -22.659 24.347 10.252 1.00 88.50 221 ARG A CA 1
ATOM 1759 C C . ARG A 1 221 ? -24.186 24.279 10.230 1.00 88.50 221 ARG A C 1
ATOM 1761 O O . ARG A 1 221 ? -24.747 23.201 10.391 1.00 88.50 221 ARG A O 1
ATOM 1768 N N . GLU A 1 222 ? -24.858 25.388 9.927 1.00 92.62 222 GLU A N 1
ATOM 1769 C CA . GLU A 1 222 ? -26.322 25.410 9.814 1.00 92.62 222 GLU A CA 1
ATOM 1770 C C . GLU A 1 222 ? -26.838 24.478 8.709 1.00 92.62 222 GLU A C 1
ATOM 1772 O O . GLU A 1 222 ? -27.894 23.857 8.850 1.00 92.62 222 GLU A O 1
ATOM 1777 N N . GLN A 1 223 ? -26.112 24.375 7.594 1.00 89.56 223 GLN A N 1
ATOM 1778 C CA . GLN A 1 223 ? -26.457 23.452 6.518 1.00 89.56 223 GLN A CA 1
ATOM 1779 C C . GLN A 1 223 ? -26.235 21.990 6.928 1.00 89.56 223 GLN A C 1
ATOM 1781 O O . GLN A 1 223 ? -27.037 21.125 6.569 1.00 89.56 223 GLN A O 1
ATOM 1786 N N . GLU A 1 224 ? -25.184 21.708 7.698 1.00 87.31 224 GLU A N 1
ATOM 1787 C CA . GLU A 1 224 ? -24.912 20.376 8.240 1.00 87.31 224 GLU A CA 1
ATOM 1788 C C . GLU A 1 224 ? -25.986 19.935 9.239 1.00 87.31 224 GLU A C 1
ATOM 1790 O O . GLU A 1 224 ? -26.472 18.807 9.143 1.00 87.31 224 GLU A O 1
ATOM 1795 N N . ASP A 1 225 ? -26.423 20.828 10.125 1.00 90.69 225 ASP A N 1
ATOM 1796 C CA . ASP A 1 225 ? -27.490 20.554 11.089 1.00 90.69 225 ASP A CA 1
ATOM 1797 C C . ASP A 1 225 ? -28.829 20.284 10.392 1.00 90.69 225 ASP A C 1
ATOM 1799 O O . ASP A 1 225 ? -29.551 19.349 10.753 1.00 90.69 225 ASP A O 1
ATOM 1803 N N . LYS A 1 226 ? -29.142 21.047 9.335 1.00 93.50 226 LYS A N 1
ATOM 1804 C CA . LYS A 1 226 ? -30.323 20.804 8.490 1.00 93.50 226 LYS A CA 1
ATOM 1805 C C . LYS A 1 226 ? -30.264 19.433 7.814 1.00 93.50 226 LYS A C 1
ATOM 1807 O O . LYS A 1 226 ? -31.281 18.739 7.784 1.00 93.50 226 LYS A O 1
ATOM 1812 N N . ASP A 1 227 ? -29.102 19.025 7.300 1.00 91.69 227 ASP A N 1
ATOM 1813 C CA . ASP A 1 227 ? -28.934 17.706 6.674 1.00 91.69 227 ASP A CA 1
ATOM 1814 C C . ASP A 1 227 ? -29.090 16.572 7.698 1.00 91.69 227 ASP A C 1
ATOM 1816 O O . ASP A 1 227 ? -29.782 15.588 7.440 1.00 91.69 227 ASP A O 1
ATOM 1820 N N . ILE A 1 228 ? -28.520 16.724 8.897 1.00 90.81 228 ILE A N 1
ATOM 1821 C CA . ILE A 1 228 ? -28.662 15.742 9.982 1.00 90.81 228 ILE A CA 1
ATOM 1822 C C . ILE A 1 228 ? -30.126 15.621 10.415 1.00 90.81 228 ILE A C 1
ATOM 1824 O O . ILE A 1 228 ? -30.624 14.501 10.567 1.00 90.81 228 ILE A O 1
ATOM 1828 N N . ALA A 1 229 ? -30.828 16.743 10.583 1.00 94.38 229 ALA A N 1
ATOM 1829 C CA . ALA A 1 229 ? -32.244 16.753 10.937 1.00 94.38 229 ALA A CA 1
ATOM 1830 C C . ALA A 1 229 ? -33.101 16.068 9.858 1.00 94.38 229 ALA A C 1
ATOM 1832 O O . ALA A 1 229 ? -33.948 15.234 10.182 1.00 94.38 229 ALA A O 1
ATOM 1833 N N . PHE A 1 230 ? -32.830 16.354 8.579 1.00 96.69 230 PHE A N 1
ATOM 1834 C CA . PHE A 1 230 ? -33.491 15.706 7.446 1.00 96.69 230 PHE A CA 1
ATOM 1835 C C . PHE A 1 230 ? -33.275 14.186 7.451 1.00 96.69 230 PHE A C 1
ATOM 1837 O O . PHE A 1 230 ? -34.243 13.428 7.442 1.00 96.69 230 PHE A O 1
ATOM 1844 N N . LEU A 1 231 ? -32.021 13.729 7.538 1.00 94.81 231 LEU A N 1
ATOM 1845 C CA . LEU A 1 231 ? -31.681 12.302 7.528 1.00 94.81 231 LEU A CA 1
ATOM 1846 C C . LEU A 1 231 ? -32.251 11.549 8.735 1.00 94.81 231 LEU A C 1
ATOM 1848 O O . LEU A 1 231 ? -32.660 10.394 8.613 1.00 94.81 231 LEU A O 1
ATOM 1852 N N . SER A 1 232 ? -32.294 12.198 9.898 1.00 91.38 232 SER A N 1
ATOM 1853 C CA . SER A 1 232 ? -32.828 11.601 11.125 1.00 91.38 232 SER A CA 1
ATOM 1854 C C . SER A 1 232 ? -34.340 11.371 11.043 1.00 91.38 232 SER A C 1
ATOM 1856 O O . SER A 1 232 ? -34.835 10.406 11.629 1.00 91.38 232 SER A O 1
ATOM 1858 N N . GLY A 1 233 ? -35.063 12.191 10.272 1.00 92.75 233 GLY A N 1
ATOM 1859 C CA . GLY A 1 233 ? -36.506 12.059 10.052 1.00 92.75 233 GLY A CA 1
ATOM 1860 C C . GLY A 1 233 ? -36.928 10.947 9.081 1.00 92.75 233 GLY A C 1
ATOM 1861 O O . GLY A 1 233 ? -38.100 10.581 9.070 1.00 92.75 233 GLY A O 1
ATOM 1862 N N . LEU A 1 234 ? -36.007 10.389 8.286 1.00 94.69 234 LEU A N 1
ATOM 1863 C CA . LEU A 1 234 ? -36.318 9.346 7.296 1.00 94.69 234 LEU A CA 1
ATOM 1864 C C . LEU A 1 234 ? -36.432 7.960 7.938 1.00 94.69 234 LEU A C 1
ATOM 1866 O O . LEU A 1 234 ? -35.612 7.610 8.782 1.00 94.69 234 LEU A O 1
ATOM 1870 N N . ASP A 1 235 ? -37.377 7.124 7.507 1.00 95.19 235 ASP A N 1
ATOM 1871 C CA . ASP A 1 235 ? -37.387 5.708 7.909 1.00 95.19 235 ASP A CA 1
ATOM 1872 C C . ASP A 1 235 ? -36.195 4.928 7.309 1.00 95.19 235 ASP A C 1
ATOM 1874 O O . ASP A 1 235 ? -35.498 5.408 6.412 1.00 95.19 235 ASP A O 1
ATOM 1878 N N . SER A 1 236 ? -35.939 3.709 7.788 1.00 90.00 236 SER A N 1
ATOM 1879 C CA . SER A 1 236 ? -34.783 2.908 7.356 1.00 90.00 236 SER A CA 1
ATOM 1880 C C . SER A 1 236 ? -34.780 2.586 5.855 1.00 90.00 236 SER A C 1
ATOM 1882 O O . SER A 1 236 ? -33.717 2.555 5.228 1.00 90.00 236 SER A O 1
ATOM 1884 N N . GLN A 1 237 ? -35.949 2.396 5.232 1.00 93.12 237 GLN A N 1
ATOM 1885 C CA . GLN A 1 237 ? -36.050 2.136 3.793 1.00 93.12 237 GLN A CA 1
ATOM 1886 C C . GLN A 1 237 ? -35.821 3.407 2.968 1.00 93.12 237 GLN A C 1
ATOM 1888 O O . GLN A 1 237 ? -35.145 3.363 1.935 1.00 93.12 237 GLN A O 1
ATOM 1893 N N . GLN A 1 238 ? -36.364 4.540 3.411 1.00 95.00 238 GLN A N 1
ATOM 1894 C CA . GLN A 1 238 ? -36.145 5.854 2.810 1.00 95.00 238 GLN A CA 1
ATOM 1895 C C . GLN A 1 238 ? -34.679 6.270 2.911 1.00 95.00 238 GLN A C 1
ATOM 1897 O O . GLN A 1 238 ? -34.091 6.694 1.918 1.00 95.00 238 GLN A O 1
ATOM 1902 N N . LEU A 1 239 ? -34.062 6.065 4.072 1.00 92.69 239 LEU A N 1
ATOM 1903 C CA . LEU A 1 239 ? -32.661 6.380 4.307 1.00 92.69 239 LEU A CA 1
ATOM 1904 C C . LEU A 1 239 ? -31.731 5.510 3.445 1.00 92.69 239 LEU A C 1
ATOM 1906 O O . LEU A 1 239 ? -30.759 6.011 2.883 1.00 92.69 239 LEU A O 1
ATOM 1910 N N . ALA A 1 240 ? -32.055 4.228 3.248 1.00 90.38 240 ALA A N 1
ATOM 1911 C CA . ALA A 1 240 ? -31.322 3.365 2.320 1.00 90.38 240 ALA A CA 1
ATOM 1912 C C . ALA A 1 240 ? -31.428 3.834 0.855 1.00 90.38 240 ALA A C 1
ATOM 1914 O O . ALA A 1 240 ? -30.444 3.758 0.114 1.00 90.38 240 ALA A O 1
ATOM 1915 N N . LYS A 1 241 ? -32.598 4.332 0.428 1.00 95.94 241 LYS A N 1
ATOM 1916 C CA . LYS A 1 241 ? -32.772 4.939 -0.904 1.00 95.94 241 LYS A CA 1
ATOM 1917 C C . LYS A 1 241 ? -31.958 6.225 -1.037 1.00 95.94 241 LYS A C 1
ATOM 1919 O O . LYS A 1 241 ? -31.247 6.373 -2.025 1.00 95.94 241 LYS A O 1
ATOM 1924 N N . GLU A 1 242 ? -31.999 7.095 -0.034 1.00 96.31 242 GLU A N 1
ATOM 1925 C CA . GLU A 1 242 ? -31.244 8.353 -0.009 1.00 96.31 242 GLU A CA 1
ATOM 1926 C C . GLU A 1 242 ? -29.728 8.112 -0.085 1.00 96.31 242 GLU A C 1
ATOM 1928 O O . GLU A 1 242 ? -29.024 8.763 -0.855 1.00 96.31 242 GLU A O 1
ATOM 1933 N N . VAL A 1 243 ? -29.213 7.107 0.634 1.00 93.19 243 VAL A N 1
ATOM 1934 C CA . VAL A 1 243 ? -27.800 6.702 0.537 1.00 93.19 243 VAL A CA 1
ATOM 1935 C C . VAL A 1 243 ? -27.426 6.302 -0.893 1.00 93.19 243 VAL A C 1
ATOM 1937 O O . VAL A 1 243 ? -26.359 6.699 -1.362 1.00 93.19 243 VAL A O 1
ATOM 1940 N N . ARG A 1 244 ? -28.286 5.559 -1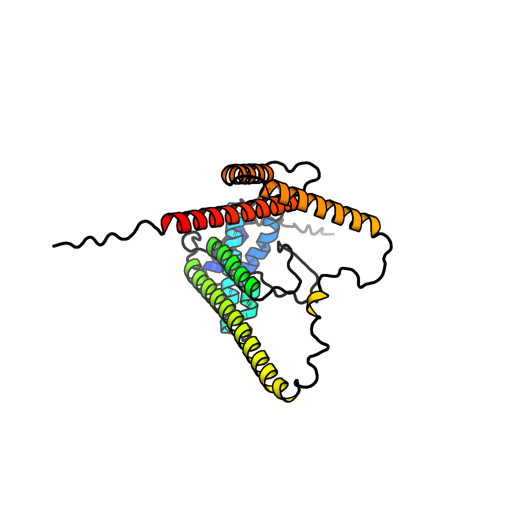.606 1.00 92.81 244 ARG A N 1
ATOM 1941 C CA . ARG A 1 244 ? -28.040 5.195 -3.015 1.00 92.81 244 ARG A CA 1
ATOM 1942 C C . ARG A 1 244 ? -28.047 6.418 -3.925 1.00 92.81 244 ARG A C 1
ATOM 1944 O O . ARG A 1 244 ? -27.118 6.579 -4.705 1.00 92.81 244 ARG A O 1
ATOM 1951 N N . VAL A 1 245 ? -29.021 7.314 -3.766 1.00 94.69 245 VAL A N 1
ATOM 1952 C CA . VAL A 1 245 ? -29.089 8.570 -4.534 1.00 94.69 245 VAL A CA 1
ATOM 1953 C C . VAL A 1 245 ? -27.810 9.395 -4.348 1.00 94.69 245 VAL A C 1
ATOM 1955 O O . VAL A 1 245 ? -27.233 9.867 -5.326 1.00 94.69 245 VAL A O 1
ATOM 1958 N N . ARG A 1 246 ? -27.301 9.515 -3.114 1.00 91.69 246 ARG A N 1
ATOM 1959 C CA . ARG A 1 246 ? -26.039 10.222 -2.828 1.00 91.69 246 ARG A CA 1
ATOM 1960 C C . ARG A 1 246 ? -24.812 9.512 -3.410 1.00 91.69 246 ARG A C 1
ATOM 1962 O O . ARG A 1 246 ? -23.887 10.182 -3.862 1.00 91.69 246 ARG A O 1
ATOM 1969 N N . GLN A 1 247 ? -24.787 8.178 -3.418 1.00 87.56 247 GLN A N 1
ATOM 1970 C CA . GLN A 1 247 ? -23.729 7.407 -4.085 1.00 87.56 247 GLN A CA 1
ATOM 1971 C C . GLN A 1 247 ? -23.720 7.663 -5.593 1.00 87.56 247 GLN A C 1
ATOM 1973 O O . GLN A 1 247 ? -22.667 7.981 -6.145 1.00 87.56 247 GLN A O 1
ATOM 1978 N N . ASP A 1 248 ? -24.886 7.597 -6.232 1.00 88.81 248 ASP A N 1
ATOM 1979 C CA . ASP A 1 248 ? -25.036 7.840 -7.668 1.00 88.81 248 ASP A CA 1
ATOM 1980 C C . ASP A 1 248 ? -24.666 9.284 -8.034 1.00 88.81 248 ASP A C 1
ATOM 1982 O O . ASP A 1 248 ? -24.039 9.521 -9.067 1.00 88.81 248 ASP A O 1
ATOM 1986 N N . ALA A 1 249 ? -24.968 10.250 -7.161 1.00 87.31 249 ALA A N 1
ATOM 1987 C CA . ALA A 1 249 ? -24.570 11.643 -7.340 1.00 87.31 249 ALA A CA 1
ATOM 1988 C C . ALA A 1 249 ? -23.042 11.827 -7.341 1.00 87.31 249 ALA A C 1
ATOM 1990 O O . ALA A 1 249 ? -22.543 12.614 -8.136 1.00 87.31 249 ALA A O 1
ATOM 1991 N N . ILE A 1 250 ? -22.294 11.097 -6.499 1.00 84.75 250 ILE A N 1
ATOM 1992 C CA . ILE A 1 250 ? -20.815 11.148 -6.474 1.00 84.75 250 ILE A CA 1
ATOM 1993 C C . ILE A 1 250 ? -20.211 10.536 -7.740 1.00 84.75 250 ILE A C 1
ATOM 1995 O O . ILE A 1 250 ? -19.167 10.988 -8.208 1.00 84.75 250 ILE A O 1
ATOM 1999 N N . LEU A 1 251 ? -20.835 9.477 -8.260 1.00 83.12 251 LEU A N 1
ATOM 2000 C CA . LEU A 1 251 ? -20.409 8.837 -9.506 1.00 83.12 251 LEU A CA 1
ATOM 2001 C C . LEU A 1 251 ? -20.765 9.687 -10.733 1.00 83.12 251 LEU A C 1
ATOM 2003 O O . LEU A 1 251 ? -20.091 9.614 -11.759 1.00 83.12 251 LEU A O 1
ATOM 2007 N N . SER A 1 252 ? -21.810 10.501 -10.614 1.00 87.81 252 SER A N 1
ATOM 2008 C CA . SER A 1 252 ? -22.213 11.493 -11.604 1.00 87.81 252 SER A CA 1
ATOM 2009 C C . SER A 1 252 ? -21.373 12.769 -11.480 1.00 87.81 252 SER A C 1
ATOM 2011 O O . SER A 1 252 ? -20.664 12.993 -10.501 1.00 87.81 252 SER A O 1
ATOM 2013 N N . ARG A 1 253 ? -21.430 13.642 -12.492 1.00 84.94 253 ARG A N 1
ATOM 2014 C CA . ARG A 1 253 ? -20.718 14.926 -12.449 1.00 84.94 253 ARG A CA 1
ATOM 2015 C C . ARG A 1 253 ? -21.215 15.755 -11.247 1.00 84.94 253 ARG A C 1
ATOM 2017 O O . ARG A 1 253 ? -22.427 15.955 -11.148 1.00 84.94 253 ARG A O 1
ATOM 2024 N N . PRO A 1 254 ? -20.321 16.265 -10.377 1.00 83.19 254 PRO A N 1
ATOM 2025 C CA . PRO A 1 254 ? -20.728 17.023 -9.201 1.00 83.19 254 PRO A CA 1
ATOM 2026 C C . PRO A 1 254 ? -21.482 18.298 -9.608 1.00 83.19 254 PRO A C 1
ATOM 2028 O O . PRO A 1 254 ? -21.115 18.935 -10.607 1.00 83.19 254 PRO A O 1
ATOM 2031 N N . PRO A 1 255 ? -22.535 18.680 -8.865 1.00 81.00 255 PRO A N 1
ATOM 2032 C CA . PRO A 1 255 ? -23.246 19.922 -9.119 1.00 81.00 255 PRO A CA 1
ATOM 2033 C C . PRO A 1 255 ? -22.304 21.125 -8.930 1.00 81.00 255 PRO A C 1
ATOM 2035 O O . PRO A 1 255 ? -21.401 21.080 -8.087 1.00 81.00 255 PRO A O 1
ATOM 2038 N N . PRO A 1 256 ? -22.478 22.203 -9.717 1.00 83.75 256 PRO A N 1
ATOM 2039 C CA . PRO A 1 256 ? -21.631 23.386 -9.612 1.00 83.75 256 PRO A CA 1
ATOM 2040 C C . PRO A 1 256 ? -21.695 23.960 -8.192 1.00 83.75 256 PRO A C 1
ATOM 2042 O O . PRO A 1 256 ? -22.779 24.149 -7.646 1.00 83.75 256 PRO A O 1
ATOM 2045 N N . GLY A 1 257 ? -20.527 24.216 -7.599 1.00 85.00 257 GLY A N 1
ATOM 2046 C CA . GLY A 1 257 ? -20.402 24.725 -6.229 1.00 85.00 257 GLY A CA 1
ATOM 2047 C C . GLY A 1 257 ? -20.304 23.657 -5.134 1.00 85.00 257 GLY A C 1
ATOM 2048 O O . GLY A 1 257 ? -20.107 24.018 -3.982 1.00 85.00 257 GLY A O 1
ATOM 2049 N N . CYS A 1 258 ? -20.390 22.361 -5.457 1.00 83.75 258 CYS A N 1
ATOM 2050 C CA . CYS A 1 258 ? -20.179 21.285 -4.485 1.00 83.75 258 CYS A CA 1
ATOM 2051 C C . CYS A 1 258 ? -18.879 20.535 -4.787 1.00 83.75 258 CYS A C 1
ATOM 2053 O O . CYS A 1 258 ? -18.670 20.056 -5.906 1.00 83.75 258 CYS A O 1
ATOM 2055 N N . THR A 1 259 ? -17.990 20.419 -3.799 1.00 89.56 259 THR A N 1
ATOM 2056 C CA . THR A 1 259 ? -16.765 19.636 -3.975 1.00 89.56 259 THR A CA 1
ATOM 2057 C C . THR A 1 259 ? -17.051 18.144 -3.798 1.00 89.56 259 THR A C 1
ATOM 2059 O O . THR A 1 259 ? -17.927 17.735 -3.036 1.00 89.56 259 THR A O 1
ATOM 2062 N N . ILE A 1 260 ? -16.261 17.287 -4.454 1.00 81.62 260 ILE A N 1
ATOM 2063 C CA . ILE A 1 260 ? -16.352 15.825 -4.272 1.00 81.62 260 ILE A CA 1
ATOM 2064 C C . ILE A 1 260 ? -16.154 15.438 -2.794 1.00 81.62 260 ILE A C 1
ATOM 2066 O O . ILE A 1 260 ? -16.711 14.440 -2.334 1.00 81.62 260 ILE A O 1
ATOM 2070 N N . GLN A 1 261 ? -15.370 16.215 -2.039 1.00 85.69 261 GLN A N 1
ATOM 2071 C CA . GLN A 1 261 ? -15.162 15.978 -0.611 1.00 85.69 261 GLN A CA 1
ATOM 2072 C C . GLN A 1 261 ? -16.432 16.244 0.196 1.00 85.69 261 GLN A C 1
ATOM 2074 O O . GLN A 1 261 ? -16.807 15.391 0.998 1.00 85.69 261 GLN A O 1
ATOM 2079 N N . ASP A 1 262 ? -17.142 17.342 -0.072 1.00 84.19 262 ASP A N 1
ATOM 2080 C CA . ASP A 1 262 ? -18.408 17.646 0.607 1.00 84.19 262 ASP A CA 1
ATOM 2081 C C . ASP A 1 262 ? -19.464 16.563 0.328 1.00 84.19 262 ASP A C 1
ATOM 2083 O O . ASP A 1 262 ? -20.188 16.126 1.223 1.00 84.19 262 ASP A O 1
ATOM 2087 N N . MET A 1 263 ? -19.511 16.032 -0.896 1.00 86.31 263 MET A N 1
ATOM 2088 C CA . MET A 1 263 ? -20.416 14.923 -1.220 1.00 86.31 263 MET A CA 1
ATOM 2089 C C . MET A 1 263 ? -20.045 13.636 -0.464 1.00 86.31 263 MET A C 1
ATOM 2091 O O . MET A 1 263 ? -20.921 12.920 0.030 1.00 86.31 263 MET A O 1
ATOM 2095 N N . LYS A 1 264 ? -18.745 13.338 -0.327 1.00 86.88 264 LYS A N 1
ATOM 2096 C CA . LYS A 1 264 ? -18.254 12.171 0.426 1.00 86.88 264 LYS A CA 1
ATOM 2097 C C . LYS A 1 264 ? -18.563 12.270 1.917 1.00 86.88 264 LYS A C 1
ATOM 2099 O O . LYS A 1 264 ? -18.998 11.275 2.499 1.00 86.88 264 LYS A O 1
ATOM 2104 N N . THR A 1 265 ? -18.356 13.430 2.540 1.00 87.81 265 THR A N 1
ATOM 2105 C CA . THR A 1 265 ? -18.667 13.635 3.967 1.00 87.81 265 THR A CA 1
ATOM 2106 C C . THR A 1 265 ? -20.162 13.454 4.220 1.00 87.81 265 THR A C 1
ATOM 2108 O O . THR A 1 265 ? -20.559 12.708 5.118 1.00 87.81 265 THR A O 1
ATOM 2111 N N . THR A 1 266 ? -20.985 14.028 3.348 1.00 87.56 266 THR A N 1
ATOM 2112 C CA . THR A 1 266 ? -22.449 13.931 3.355 1.00 87.56 266 THR A CA 1
ATOM 2113 C C . THR A 1 266 ? -22.935 12.481 3.199 1.00 87.56 266 THR A C 1
ATOM 2115 O O . THR A 1 266 ? -23.829 12.032 3.923 1.00 87.56 266 THR A O 1
ATOM 2118 N N . LEU A 1 267 ? -22.303 11.689 2.324 1.00 89.44 267 LEU A N 1
ATOM 2119 C CA . LEU A 1 267 ? -22.591 10.259 2.176 1.00 89.44 267 LEU A CA 1
ATOM 2120 C C . LEU A 1 267 ? -22.188 9.442 3.417 1.00 89.44 267 LEU A C 1
ATOM 2122 O O . LEU A 1 267 ? -22.935 8.563 3.855 1.00 89.44 267 LEU A O 1
ATOM 2126 N N . LEU A 1 268 ? -21.010 9.709 3.990 1.00 89.81 268 LEU A N 1
ATOM 2127 C CA . LEU A 1 268 ? -20.534 9.005 5.186 1.00 89.81 268 LEU A CA 1
ATOM 2128 C C . LEU A 1 268 ? -21.470 9.226 6.381 1.00 89.81 268 LEU A C 1
ATOM 2130 O O . LEU A 1 268 ? -21.753 8.272 7.109 1.00 89.81 268 LEU A O 1
ATOM 2134 N N . ARG A 1 269 ? -22.000 10.445 6.548 1.00 87.00 269 ARG A N 1
ATOM 2135 C CA . ARG A 1 269 ? -23.004 10.758 7.578 1.00 87.00 269 ARG A CA 1
ATOM 2136 C C . ARG A 1 269 ? -24.292 9.966 7.374 1.00 87.00 269 ARG A C 1
ATOM 2138 O O . ARG A 1 269 ? -24.713 9.273 8.298 1.00 87.00 269 ARG A O 1
ATOM 2145 N N . ALA A 1 270 ? -24.859 9.982 6.165 1.00 83.94 270 ALA A N 1
ATOM 2146 C CA . ALA A 1 270 ? -26.070 9.219 5.851 1.00 83.94 270 ALA A CA 1
ATOM 2147 C C . ALA A 1 270 ? -25.896 7.716 6.134 1.00 83.94 270 ALA A C 1
ATOM 2149 O O . ALA A 1 270 ? -26.757 7.088 6.749 1.00 83.94 270 ALA A O 1
ATOM 2150 N N . ARG A 1 271 ? -24.735 7.144 5.783 1.00 85.06 271 ARG A N 1
ATOM 2151 C CA . ARG A 1 271 ? -24.416 5.738 6.075 1.00 85.06 271 ARG A CA 1
ATOM 2152 C C . ARG A 1 271 ? -24.286 5.457 7.575 1.00 85.06 271 ARG A C 1
ATOM 2154 O O . ARG A 1 271 ? -24.721 4.403 8.031 1.00 85.06 271 ARG A O 1
ATOM 2161 N N . LYS A 1 272 ? -23.696 6.379 8.343 1.00 91.94 272 LYS A N 1
ATOM 2162 C CA . LYS A 1 272 ? -23.573 6.254 9.803 1.00 91.94 272 LYS A CA 1
ATOM 2163 C C . LYS A 1 272 ? -24.950 6.241 10.473 1.00 91.94 272 LYS A C 1
ATOM 2165 O O . LYS A 1 272 ? -25.191 5.367 11.300 1.00 91.94 272 LYS A O 1
ATOM 2170 N N . ILE A 1 273 ? -25.846 7.150 10.079 1.00 89.12 273 ILE A N 1
ATOM 2171 C CA . ILE A 1 273 ? -27.225 7.206 10.595 1.00 89.12 273 ILE A CA 1
ATOM 2172 C C . ILE A 1 273 ? -27.990 5.931 10.211 1.00 89.12 273 ILE A C 1
ATOM 2174 O O . ILE A 1 273 ? -28.656 5.345 11.059 1.00 89.12 273 ILE A O 1
ATOM 2178 N N . LEU A 1 274 ? -27.832 5.440 8.975 1.00 85.94 274 LEU A N 1
ATOM 2179 C CA . LEU A 1 274 ? -28.482 4.204 8.526 1.00 85.94 274 LEU A CA 1
ATOM 2180 C C . LEU A 1 274 ? -28.049 2.993 9.351 1.00 85.94 274 LEU A C 1
ATOM 2182 O O . LEU A 1 274 ? -28.891 2.227 9.808 1.00 85.94 274 LEU A O 1
ATOM 2186 N N . ASN A 1 275 ? -26.745 2.838 9.575 1.00 86.94 275 ASN A N 1
ATOM 2187 C CA . ASN A 1 275 ? -26.228 1.743 10.390 1.00 86.94 275 ASN A CA 1
ATOM 2188 C C . ASN A 1 275 ? -26.734 1.823 11.839 1.00 86.94 275 ASN A C 1
ATOM 2190 O O . ASN A 1 275 ? -27.058 0.791 12.416 1.00 86.94 275 ASN A O 1
ATOM 2194 N N . ALA A 1 276 ? -26.830 3.028 12.413 1.00 90.81 276 ALA A N 1
ATOM 2195 C CA . ALA A 1 276 ? -27.373 3.214 13.757 1.00 90.81 276 ALA A CA 1
ATOM 2196 C C . ALA A 1 276 ? -28.849 2.786 13.843 1.00 90.81 276 ALA A C 1
ATOM 2198 O O . ALA A 1 276 ? -29.203 2.045 14.756 1.00 90.81 276 ALA A O 1
ATOM 2199 N N . LYS A 1 277 ? -29.679 3.164 12.858 1.00 90.12 277 LYS A N 1
ATOM 2200 C CA . LYS A 1 277 ? -31.091 2.742 12.800 1.00 90.12 277 LYS A CA 1
ATOM 2201 C C . LYS A 1 277 ? -31.254 1.234 12.626 1.00 90.12 277 LYS A C 1
ATOM 2203 O O . LYS A 1 277 ? -32.093 0.637 13.287 1.00 90.12 277 LYS A O 1
ATOM 2208 N N . ILE A 1 278 ? -30.429 0.603 11.789 1.00 89.62 278 ILE A N 1
ATOM 2209 C CA . ILE A 1 278 ? -30.456 -0.858 11.608 1.00 89.62 278 ILE A CA 1
ATOM 2210 C C . ILE A 1 278 ? -30.134 -1.584 12.924 1.00 89.62 278 ILE A C 1
ATOM 2212 O O . ILE A 1 278 ? -30.781 -2.579 13.250 1.00 89.62 278 ILE A O 1
ATOM 2216 N N . GLU A 1 279 ? -29.152 -1.105 13.693 1.00 92.75 279 GLU A N 1
ATOM 2217 C CA . GLU A 1 279 ? -28.831 -1.698 14.998 1.00 92.75 279 GLU A CA 1
ATOM 2218 C C . GLU A 1 279 ? -29.932 -1.443 16.044 1.00 92.75 279 GLU A C 1
ATOM 2220 O O . GLU A 1 279 ? -30.211 -2.329 16.852 1.00 92.75 279 GLU A O 1
ATOM 2225 N N . GLU A 1 280 ? -30.606 -0.289 16.007 1.00 92.94 280 GLU A N 1
ATOM 2226 C CA . GLU A 1 280 ? -31.771 -0.001 16.857 1.00 92.94 280 GLU A CA 1
ATOM 2227 C C . GLU A 1 280 ? -32.952 -0.935 16.544 1.00 92.94 280 GLU A C 1
ATOM 2229 O O . GLU A 1 280 ? -33.466 -1.594 17.449 1.00 92.94 280 GLU A O 1
ATOM 2234 N N . GLU A 1 281 ? -33.313 -1.102 15.267 1.00 91.81 281 GLU A N 1
ATOM 2235 C CA . GLU A 1 281 ? -34.357 -2.045 14.834 1.00 91.81 281 GLU A CA 1
ATOM 2236 C C . GLU A 1 281 ? -34.030 -3.490 15.234 1.00 91.81 281 GLU A C 1
ATOM 2238 O O . GLU A 1 281 ? -34.895 -4.246 15.684 1.00 91.81 281 GLU A O 1
ATOM 2243 N N . LYS A 1 282 ? -32.761 -3.888 15.104 1.00 90.69 282 LYS A N 1
ATOM 2244 C CA . LYS A 1 282 ? -32.294 -5.217 15.506 1.00 90.69 282 LYS A CA 1
ATOM 2245 C C . LYS A 1 282 ? -32.406 -5.427 17.016 1.00 90.69 282 LYS A C 1
ATOM 2247 O O . LYS A 1 282 ? -32.805 -6.513 17.441 1.00 90.69 282 LYS A O 1
ATOM 2252 N N . LYS A 1 283 ? -32.093 -4.405 17.818 1.00 92.62 283 LYS A N 1
ATOM 2253 C CA . LYS A 1 283 ? -32.257 -4.439 19.275 1.00 92.62 283 LYS A CA 1
ATOM 2254 C C . LYS A 1 283 ? -33.733 -4.544 19.664 1.00 92.62 283 LYS A C 1
ATOM 2256 O O . LYS A 1 283 ? -34.078 -5.397 20.475 1.00 92.62 283 LYS A O 1
ATOM 2261 N N . GLU A 1 284 ? -34.618 -3.784 19.017 1.00 92.19 284 GLU A N 1
ATOM 2262 C CA . GLU A 1 284 ? -36.063 -3.902 19.245 1.00 92.19 284 GLU A CA 1
ATOM 2263 C C . GLU A 1 284 ? -36.610 -5.298 18.915 1.00 92.19 284 GLU A C 1
ATOM 2265 O O . GLU A 1 284 ? -37.469 -5.817 19.631 1.00 92.19 284 GLU A O 1
ATOM 2270 N N . LEU A 1 285 ? -36.136 -5.918 17.830 1.00 88.12 285 LEU A N 1
ATOM 2271 C CA . LEU A 1 285 ? -36.527 -7.281 17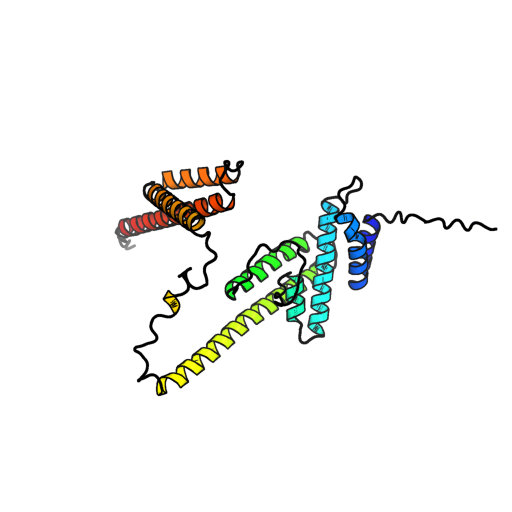.466 1.00 88.12 285 LEU A CA 1
ATOM 2272 C C . LEU A 1 285 ? -36.013 -8.313 18.476 1.00 88.12 285 LEU A C 1
ATOM 2274 O O . LEU A 1 285 ? -36.716 -9.283 18.756 1.00 88.12 285 LEU A O 1
ATOM 2278 N N . GLN A 1 286 ? -34.822 -8.107 19.043 1.00 89.00 286 GLN A N 1
ATOM 2279 C CA . GLN A 1 286 ? -34.282 -8.965 20.096 1.00 89.00 286 GLN A CA 1
ATO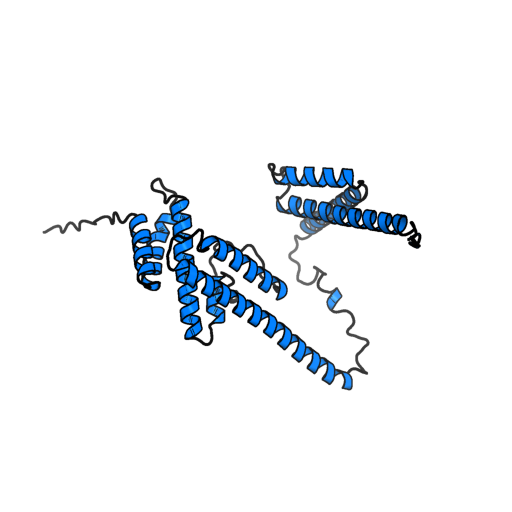M 2280 C C . GLN A 1 286 ? -35.103 -8.852 21.389 1.00 89.00 286 GLN A C 1
ATOM 2282 O O . GLN A 1 286 ? -35.452 -9.879 21.975 1.00 89.00 286 GLN A O 1
ATOM 2287 N N . ASP A 1 287 ? -35.490 -7.636 21.778 1.00 89.62 287 ASP A N 1
ATOM 2288 C CA . ASP A 1 287 ? -36.306 -7.388 22.972 1.00 89.62 287 ASP A CA 1
ATOM 2289 C C . ASP A 1 287 ? -37.739 -7.931 22.809 1.00 89.62 287 ASP A C 1
ATOM 2291 O O . ASP A 1 287 ? -38.304 -8.502 23.742 1.00 89.62 287 ASP A O 1
ATOM 2295 N N . LYS A 1 288 ? -38.319 -7.837 21.602 1.00 87.25 288 LYS A N 1
ATOM 2296 C CA . LYS A 1 288 ? -39.641 -8.413 21.278 1.00 87.25 288 LYS A CA 1
ATOM 2297 C C . LYS A 1 288 ? -39.596 -9.940 21.088 1.00 87.25 288 LYS A C 1
ATOM 2299 O O . LYS A 1 288 ? -40.591 -10.616 21.340 1.00 87.25 288 LYS A O 1
ATOM 2304 N N . GLY A 1 289 ? -38.462 -10.488 20.644 1.00 72.38 289 GLY A N 1
ATOM 2305 C CA . GLY A 1 289 ? -38.273 -11.910 20.326 1.00 72.38 289 GLY A CA 1
ATOM 2306 C C . GLY A 1 289 ? -37.769 -12.782 21.483 1.00 72.38 289 GLY A C 1
ATOM 2307 O O . GLY A 1 289 ? -37.950 -13.998 21.446 1.00 72.38 289 GLY A O 1
ATOM 2308 N N . GLY A 1 290 ? -37.194 -12.192 22.536 1.00 60.66 290 GLY A N 1
ATOM 2309 C CA . GLY A 1 290 ? -36.657 -12.910 23.703 1.00 60.66 290 GLY A CA 1
ATOM 2310 C C . GLY A 1 290 ? -37.697 -13.576 24.620 1.00 60.66 290 GLY A C 1
ATOM 2311 O O . GLY A 1 290 ? -37.321 -14.216 25.599 1.00 60.66 290 GLY A O 1
ATOM 2312 N N . GLY A 1 291 ? -38.994 -13.443 24.318 1.00 57.00 291 GLY A N 1
ATOM 2313 C CA . GLY A 1 291 ? -40.105 -13.970 25.120 1.00 57.00 291 GLY A CA 1
ATOM 2314 C C . GLY A 1 291 ? -40.771 -15.248 24.597 1.00 57.00 291 GLY A C 1
ATOM 2315 O O . GLY A 1 291 ? -41.727 -15.712 25.218 1.00 57.00 291 GLY A O 1
ATOM 2316 N N . VAL A 1 292 ? -40.322 -15.842 23.483 1.00 58.59 292 VAL A N 1
ATOM 2317 C CA . VAL A 1 292 ? -40.855 -17.148 23.051 1.00 58.59 292 VAL A CA 1
ATOM 2318 C C . VAL A 1 292 ? -40.055 -18.239 23.746 1.00 58.59 292 VAL A C 1
ATOM 2320 O O . VAL A 1 292 ? -38.986 -18.653 23.303 1.00 58.59 292 VAL A O 1
ATOM 2323 N N . GLY A 1 293 ? -40.579 -18.628 24.906 1.00 53.47 293 GLY A N 1
ATOM 2324 C CA . GLY A 1 293 ? -39.991 -19.593 25.813 1.00 53.47 293 GLY A CA 1
ATOM 2325 C C . GLY A 1 293 ? -39.499 -20.855 25.115 1.00 53.47 293 GLY A C 1
ATOM 2326 O O . GLY A 1 293 ? -40.203 -21.470 24.311 1.00 53.47 293 GLY A O 1
ATOM 2327 N N . GLY A 1 294 ? -38.297 -21.271 25.515 1.00 49.44 294 GLY A N 1
ATOM 2328 C CA . GLY A 1 294 ? -37.868 -22.656 25.431 1.00 49.44 294 GLY A CA 1
ATOM 2329 C C . GLY A 1 294 ? -38.854 -23.525 26.205 1.00 49.44 294 GLY A C 1
ATOM 2330 O O . GLY A 1 294 ? -38.659 -23.819 27.381 1.00 49.44 294 GLY A O 1
ATOM 2331 N N . GLY A 1 295 ? -39.944 -23.908 25.543 1.00 50.22 295 GLY A N 1
ATOM 2332 C CA . GLY A 1 295 ? -40.779 -25.018 25.950 1.00 50.22 295 GLY A CA 1
ATOM 2333 C C . GLY A 1 295 ? -39.901 -26.255 25.906 1.00 50.22 295 GLY A C 1
ATOM 2334 O O . GLY A 1 295 ? -39.558 -26.736 24.828 1.00 50.22 295 GLY A O 1
ATOM 2335 N N . GLY A 1 296 ? -39.483 -26.709 27.087 1.00 51.41 296 GLY A N 1
ATOM 2336 C CA . GLY A 1 296 ? -38.726 -27.934 27.265 1.00 51.41 296 GLY A CA 1
ATOM 2337 C C . GLY A 1 296 ? -39.444 -29.087 26.580 1.00 51.41 296 GLY A C 1
ATOM 2338 O O . GLY A 1 296 ? -40.450 -29.593 27.076 1.00 51.41 296 GLY A O 1
ATOM 2339 N N . PHE A 1 297 ? -38.912 -29.506 25.436 1.00 54.31 297 PHE A N 1
ATOM 2340 C CA . PHE A 1 297 ? -39.269 -30.765 24.810 1.00 54.31 297 PHE A CA 1
ATOM 2341 C C . PHE A 1 297 ? -38.600 -31.872 25.633 1.00 54.31 297 PHE A C 1
ATOM 2343 O O . PHE A 1 297 ? -37.486 -32.314 25.360 1.00 54.31 297 PHE A O 1
ATOM 2350 N N . LEU A 1 298 ? -39.273 -32.253 26.719 1.00 58.97 298 LEU A N 1
ATOM 2351 C CA . LEU A 1 298 ? -39.030 -33.486 27.457 1.00 58.97 298 LEU A CA 1
ATOM 2352 C C . LEU A 1 298 ? -39.351 -34.654 26.515 1.00 58.97 298 LEU A C 1
ATOM 2354 O O . LEU A 1 298 ? -40.506 -35.046 26.365 1.00 58.97 298 LEU A O 1
ATOM 2358 N N . LEU A 1 299 ? -38.322 -35.180 25.852 1.00 60.28 299 LEU A N 1
ATOM 2359 C CA . LEU A 1 299 ? -38.382 -36.482 25.195 1.00 60.28 299 LEU A CA 1
ATOM 2360 C C . LEU A 1 299 ? -38.449 -37.561 26.281 1.00 60.28 299 LEU A C 1
ATOM 2362 O O . LEU A 1 299 ? -37.582 -37.635 27.154 1.00 60.28 299 LEU A O 1
ATOM 2366 N N . ARG A 1 300 ? -39.525 -38.343 26.224 1.00 58.50 300 ARG A N 1
ATOM 2367 C CA . ARG A 1 300 ? -39.780 -39.548 27.011 1.00 58.50 300 ARG A CA 1
ATOM 2368 C C . ARG A 1 300 ? -39.584 -40.767 26.126 1.00 58.50 300 ARG A C 1
ATOM 2370 O O . ARG A 1 300 ? -39.931 -40.655 24.929 1.00 58.50 300 ARG A O 1
#

Secondary structure (DSSP, 8-state):
--------------HHHHHHHHHHHHHTT-HHHHHHHHHHHHHHHH--SSSPPPHHHHHHHHHHHHHHHHHHHHHHHHH-TTHHHHHHHHTT-----TT-----SS-----S---HHHHHHHHHHHHHHHHHHS-TTT---TTHHHHHHHHHHHHH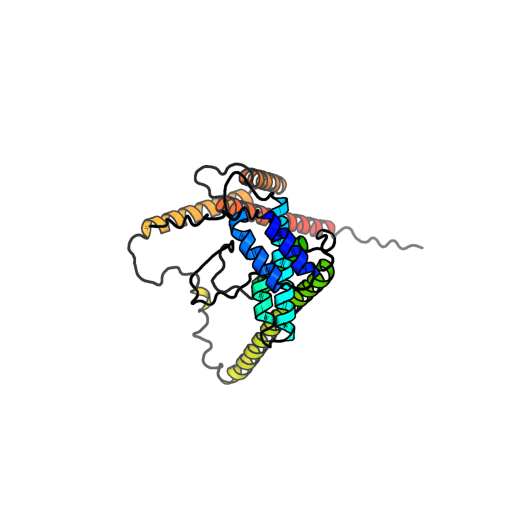HHHHHHHHHHHHHHHHHHHHHHHHTTTGGG-TTS-TTGGGSTT----S---S-THHHHHHHHHHHHHHHHHHHHHHHS-HHHHHHHHHHHHHHHHSPPPTT--HHHHHHHHHHHHHHHHHHHHHHHHHHHHHHTTS--------

Foldseek 3Di:
DDPPDPPPPDPPPPLVNLLVQLLVCVLVVNLVVSVVSLVVSVVQQPDPDDRHDDPVNVLSSVQSVLLSLLVVLLVCLVVDPVSLQSLCVSLVVHPPPVPDDDDDDDDDDDPDDDPLVVVLVSLVVSLVVSCVSLPCVVDVRPCSVVSNVSSVVSSVVNNVVSVVVVVVVVVVVVVVVVVCVVPPPPPPPPPPDPVVPPPDPPPDDDPPDCPVVVVVVVVVVVVVVVLLVVLLPDDLVRLVVVLVVLVVCLVDDHDPPDDNVNSVVSSVSSVVSNVVNVVVVVVVCCVVVVPPDPPPPPDD

Radius of gyration: 29.73 Å; chains: 1; bounding box: 82×81×90 Å

pLDDT: mean 78.31, std 18.45, range [37.31, 98.06]

Sequence (300 aa):
MASSSSEIEEPTSDGFTYLAQAETHITNNKFLEALTSLRSAQPYIRQEGDEFLTPFDVHRYMQLQALCRIELASTSAINSSNSLDTWWHVFGLETQDPSSSIPIWETTTTTAAATMPTVVKDVKRQYKRLAMLIHPDKCSLHCAQDIFKKLQQGMEALVESLECSEKAKKKVKQNEDDEEEEEKFSKEEEEFAWWTTWDSPYADGISSDTAAEDMEAQQKREQEDKDIAFLSGLDSQQLAKEVRVRQDAILSRPPPGCTIQDMKTTLLRARKILNAKIEEEKKELQDKGGGVGGGGFLLR